Protein 6T8D (pdb70)

Sequence (355 aa):
AMLSPNVDTALNMLTDVYTDFLGISNYDATCNSLFIGHVAKDPNWLVEVRSRTEILRAVMNEFMQQKPKIFAQIITSFINYQTTFDACAQNSKAITSTKQWIECLQLLQKTLKQNITLTNEAQQVFTKSYNQAKNAEELLASSIQDGWNELASEEQAMVRIATEIGSLSQSIASLGANVTAAQLRAGKAYIQSMVTISYGVVMGATTSVPFLSFAGALFTVGYSAYSTISSAKEVQQDLDKLTQLQTLASEEAQAAAITKAIIQTLSNMSEEFLKIDDSLPALSLLWQDELDKVNELINALQSGSDPALLTDLQTIKIASASWKTISEFVQLISLPPNVGKPVLVNTLNNTIQEQ

Radius of gyration: 25.89 Å; Cα contacts (8 Å, |Δi|>4): 459; chains: 1; bounding box: 44×83×44 Å

B-factor: mean 53.76, std 14.88, range [26.8, 181.79]

Foldseek 3Di:
DALADDLQVLLQLVLLVLVLLVLLVQLLVQLVPKDFDDDDDDDPLRVQLVVLSVQLNVLSVVLVVCSVVLLVLVLVLLVVLLVLLVVLLVPDPVPQDLVNNLVSLVVSLVSLVVSLVSLVVVLVSLVVSLVSNVVSLVSNVVSLVVVVVVVVVCNVLLVVLLVLVLQLVVLLQVQADDDGSVCLVVPFAKAKAKEKEFEWADAPLHDTDTGIIGIGIGIDTPDFSLVVLVVRPSNLVSLVVS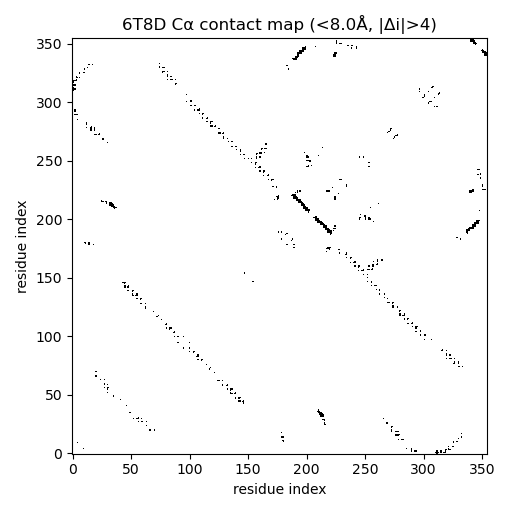VVSRSSDHRSSSNSSVSVSVSVVSNVSSCVSSPVSPSSVVVSVSSVVSSVVSVVLSVCSVVDHDVVPDVNSVCSVVSSVSSVVSSVSSVSSVDDHHYDWYWYAYSVGDIDTND

Secondary structure (DSSP, 8-state):
--SS--HHHHHHHHHHHHHHHHHHHHHHHHHHH-EE--SS---HHHHHHHHHHHHHHHHHHHHHTTHHHHHHHHHHHHHHHHHHHHHHHT--TTT--HHHHHHHHHHHHHHHHHHHHHHHHHHHHHHHHHHHHHHHHHHHHHHHHHHHHTTGGGHHHHHHHHHHHHHHHHHHHTTSPPP-HHHHHTT---EEEEEEEEEEEEETTTEEEEEEEEEEEEEESSS-HHHHHTT-HHHHHHHHHHHHHGGGS-HHHHHHHHHHHHHHHHHHHHHIIIIIT--HHHHHHHHHHHHHHHHHHHHHHHHT--GGG-HHHHTHHHHHHHHHHHHHHHHHHTSPPEE---EEEETTTEEEE--

Solvent-accessible surface area: 16820 Å² total; per-residue (Å²): 115,54,0,7,24,100,33,99,86,1,4,82,22,0,8,68,2,23,43,3,4,20,7,0,30,19,1,19,41,1,5,68,52,20,121,18,10,128,106,63,203,36,32,92,2,7,79,46,2,56,70,54,8,91,82,2,40,45,6,0,57,73,0,42,145,71,36,80,146,8,34,53,51,10,20,67,13,1,50,76,0,18,84,36,0,54,67,1,1,102,38,68,99,97,148,16,65,49,171,89,6,26,84,16,0,64,83,0,39,121,19,0,100,97,9,23,66,65,10,66,89,5,48,126,24,0,65,75,0,24,72,62,1,94,94,2,18,100,78,0,50,60,1,6,97,79,0,19,101,126,28,72,115,33,72,108,17,0,54,128,0,13,87,27,2,35,51,0,32,112,5,12,58,76,44,33,30,113,30,38,6,72,65,16,133,79,60,118,60,17,35,20,0,44,9,28,9,18,0,12,5,34,80,67,100,120,76,67,26,114,15,5,26,15,8,18,35,8,41,1,57,74,115,37,0,75,54,16,2,58,80,19,168,101,4,81,116,18,2,69,118,0,52,112,29,9,87,115,14,48,42,59,0,3,9,0,0,0,3,72,8,6,11,87,35,2,24,82,33,2,62,70,35,3,114,123,48,17,17,3,64,48,1,7,104,17,0,76,85,1,36,95,40,0,58,120,6,9,85,18,8,108,86,64,50,87,36,74,140,45,81,24,7,99,34,0,114,106,0,11,58,12,0,101,32,0,4,96,5,0,96,76,6,50,112,107,51,79,116,20,106,48,0,20,0,42,20,130,43,46,29,83,55,127,105

Structure (mmCIF, N/CA/C/O backbone):
data_6T8D
#
_entry.id   6T8D
#
_cell.length_a   53.287
_cell.length_b   54.230
_cell.length_c   120.810
_cell.angle_alpha   90.000
_cell.angle_beta   90.000
_cell.angle_gamma   90.000
#
_symmetry.space_group_name_H-M   'P 21 21 21'
#
loop_
_entity.id
_entity.type
_entity.pdbx_description
1 polymer MakB
2 non-polymer 'SULFATE ION'
3 water water
#
loop_
_atom_site.group_PDB
_atom_site.id
_atom_site.type_symbol
_atom_site.label_atom_id
_atom_site.label_alt_id
_atom_site.label_comp_id
_atom_site.label_asym_id
_atom_site.label_entity_id
_atom_site.label_seq_id
_atom_site.pdbx_PDB_ins_code
_atom_site.Cartn_x
_atom_site.Cartn_y
_atom_site.Cartn_z
_atom_site.occupancy
_atom_site.B_iso_or_equiv
_atom_site.auth_seq_id
_atom_site.auth_comp_id
_atom_site.auth_asym_id
_atom_site.auth_atom_id
_atom_site.pdbx_PDB_model_num
ATOM 1 N N . ALA A 1 26 ? 39.453 14.355 44.734 1.00 64.76 0 ALA X N 1
ATOM 2 C CA . ALA A 1 26 ? 38.912 15.157 45.867 1.00 65.14 0 ALA X CA 1
ATOM 3 C C . ALA A 1 26 ? 39.659 14.846 47.160 1.00 64.93 0 ALA X C 1
ATOM 4 O O . ALA A 1 26 ? 39.287 13.937 47.905 1.00 65.20 0 ALA X O 1
ATOM 11 N N . MET A 1 27 ? 40.721 15.604 47.416 1.00 66.04 1 MET X N 1
ATOM 12 C CA . MET A 1 27 ? 41.464 15.483 48.661 1.00 51.61 1 MET X CA 1
ATOM 13 C C . MET A 1 27 ? 40.722 16.246 49.758 1.00 44.69 1 MET X C 1
ATOM 14 O O . MET A 1 27 ? 39.616 16.756 49.555 1.00 45.65 1 MET X O 1
ATOM 28 N N . LEU A 1 28 ? 41.327 16.339 50.941 1.00 41.66 2 LEU X N 1
ATOM 29 C CA . LEU A 1 28 ? 40.800 17.188 52.003 1.00 45.44 2 LEU X CA 1
ATOM 30 C C . LEU A 1 28 ? 41.231 18.628 51.750 1.00 39.83 2 LEU X C 1
ATOM 31 O O . LEU A 1 28 ? 41.780 19.288 52.640 1.00 36.67 2 LEU X O 1
ATOM 47 N N . SER A 1 29 ? 40.993 19.115 50.531 1.00 40.70 3 SER X N 1
ATOM 48 C CA . SER A 1 29 ? 41.434 20.437 50.106 1.00 45.70 3 SER X CA 1
ATOM 49 C C . SER A 1 29 ? 40.583 20.876 48.927 1.00 41.52 3 SER X C 1
ATOM 50 O O . SER A 1 29 ? 40.093 20.025 48.174 1.00 36.60 3 SER X O 1
ATOM 58 N N . PRO A 1 30 ? 40.383 22.177 48.734 1.00 45.88 4 PRO X N 1
ATOM 59 C CA . PRO A 1 30 ? 39.801 22.653 47.476 1.00 39.56 4 PRO X CA 1
ATOM 60 C C . PRO A 1 30 ? 40.860 22.739 46.386 1.00 39.19 4 PRO X C 1
ATOM 61 O O . PRO A 1 30 ? 42.065 22.710 46.644 1.00 41.25 4 PRO X O 1
ATOM 72 N N . ASN A 1 31 ? 40.386 22.831 45.147 1.00 45.38 5 ASN X N 1
ATOM 73 C CA . ASN A 1 31 ? 41.284 23.132 44.040 1.00 44.69 5 ASN X CA 1
ATOM 74 C C . ASN A 1 31 ? 41.993 24.453 44.314 1.00 45.89 5 ASN X C 1
ATOM 75 O O . ASN A 1 31 ? 41.351 25.467 44.600 1.00 43.70 5 ASN X O 1
ATOM 86 N N . VAL A 1 32 ? 43.325 24.437 44.244 1.00 42.99 6 VAL X N 1
ATOM 87 C CA . VAL A 1 32 ? 44.104 25.589 44.686 1.00 42.37 6 VAL X CA 1
ATOM 88 C C . VAL A 1 32 ? 43.858 26.787 43.776 1.00 43.92 6 VAL X C 1
ATOM 89 O O . VAL A 1 32 ? 43.563 27.893 44.245 1.00 43.13 6 VAL X O 1
ATOM 102 N N . ASP A 1 33 ? 43.992 26.591 42.462 1.00 42.32 7 ASP X N 1
ATOM 103 C CA . ASP A 1 33 ? 43.735 27.682 41.528 1.00 45.67 7 ASP X CA 1
ATOM 104 C C . ASP A 1 33 ? 42.351 28.273 41.755 1.00 42.11 7 ASP X C 1
ATOM 105 O O . ASP A 1 33 ? 42.167 29.493 41.690 1.00 45.06 7 ASP X O 1
ATOM 114 N N . THR A 1 34 ? 41.366 27.420 42.045 1.00 44.37 8 THR X N 1
ATOM 115 C CA . THR A 1 34 ? 40.019 27.904 42.327 1.00 39.28 8 THR X CA 1
ATOM 116 C C . THR A 1 34 ? 39.996 28.743 43.600 1.00 47.18 8 THR X C 1
ATOM 117 O O . THR A 1 34 ? 39.412 29.832 43.631 1.00 44.97 8 THR X O 1
ATOM 128 N N . ALA A 1 35 ? 40.638 28.253 44.661 1.00 39.26 9 ALA X N 1
ATOM 129 C CA . ALA A 1 35 ? 40.596 28.957 45.940 1.00 39.00 9 ALA X CA 1
ATOM 130 C C . ALA A 1 35 ? 41.293 30.310 45.858 1.00 34.77 9 ALA X C 1
ATOM 131 O O . ALA A 1 35 ? 40.844 31.284 46.474 1.00 38.55 9 ALA X O 1
ATOM 138 N N . LEU A 1 36 ? 42.394 30.388 45.105 1.00 39.15 10 LEU X N 1
ATOM 139 C CA . LEU A 1 36 ? 43.132 31.643 45.002 1.00 35.34 10 LEU X CA 1
ATOM 140 C C . LEU A 1 36 ? 42.348 32.693 44.227 1.00 40.08 10 LEU X C 1
ATOM 141 O O . LEU A 1 36 ? 42.308 33.863 44.628 1.00 36.53 10 LEU X O 1
ATOM 157 N N . ASN A 1 37 ? 41.738 32.305 43.107 1.00 38.13 11 ASN X N 1
ATOM 158 C CA . ASN A 1 37 ? 40.933 33.256 42.350 1.00 45.98 11 ASN X CA 1
ATOM 159 C C . ASN A 1 37 ? 39.758 33.764 43.173 1.00 45.83 11 ASN X C 1
ATOM 160 O O . ASN A 1 37 ? 39.373 34.932 43.053 1.00 35.73 11 ASN X O 1
ATOM 171 N N . MET A 1 38 ? 39.182 32.908 44.018 1.00 44.53 12 MET X N 1
ATOM 172 C CA . MET A 1 38 ? 38.113 33.363 44.901 1.00 43.12 12 MET X CA 1
ATOM 173 C C . MET A 1 38 ? 38.653 34.297 45.977 1.00 39.73 12 MET X C 1
ATOM 174 O O . MET A 1 38 ? 37.987 35.268 46.357 1.00 43.74 12 MET X O 1
ATOM 188 N N . LEU A 1 39 ? 39.860 34.026 46.481 1.00 33.66 13 LEU X N 1
ATOM 189 C CA . LEU A 1 39 ? 40.462 34.934 47.450 1.00 44.39 13 LEU X CA 1
ATOM 190 C C . LEU A 1 39 ? 40.878 36.246 46.795 1.00 37.83 13 LEU X C 1
ATOM 191 O O . LEU A 1 39 ? 40.873 37.295 47.450 1.00 35.64 13 LEU X O 1
ATOM 207 N N . THR A 1 40 ? 41.244 36.209 45.513 1.00 39.82 14 THR X N 1
ATOM 208 C CA . THR A 1 40 ? 41.488 37.449 44.786 1.00 42.10 14 THR X CA 1
ATOM 209 C C . THR A 1 40 ? 40.213 38.278 44.694 1.00 37.03 14 THR X C 1
ATOM 210 O O . THR A 1 40 ? 40.248 39.502 44.847 1.00 38.33 14 THR X O 1
ATOM 221 N N . ASP A 1 41 ? 39.073 37.623 44.447 1.00 37.21 15 ASP X N 1
ATOM 222 C CA . ASP A 1 41 ? 37.800 38.337 44.447 1.00 39.11 15 ASP X CA 1
ATOM 223 C C . ASP A 1 41 ? 37.515 38.941 45.814 1.00 41.67 15 ASP X C 1
ATOM 224 O O . ASP A 1 41 ? 37.050 40.084 45.918 1.00 34.24 15 ASP X O 1
ATOM 233 N N . VAL A 1 42 ? 37.774 38.178 46.879 1.00 38.99 16 VAL X N 1
ATOM 234 C CA . VAL A 1 42 ? 37.631 38.709 48.228 1.00 41.88 16 VAL X CA 1
ATOM 235 C C . VAL A 1 42 ? 38.470 39.971 48.392 1.00 33.85 16 VAL X C 1
ATOM 236 O O . VAL A 1 42 ? 38.021 40.963 48.975 1.00 41.12 16 VAL X O 1
ATOM 249 N N . TYR A 1 43 ? 39.697 39.954 47.876 1.00 39.20 17 TYR X N 1
ATOM 250 C CA . TYR A 1 43 ? 40.633 41.048 48.092 1.00 41.72 17 TYR X CA 1
ATOM 251 C C . TYR A 1 43 ? 40.306 42.260 47.227 1.00 42.92 17 TYR X C 1
ATOM 252 O O . TYR A 1 43 ? 40.514 43.395 47.667 1.00 38.52 17 TYR X O 1
ATOM 270 N N . THR A 1 44 ? 39.793 42.052 46.012 1.00 43.12 18 THR X N 1
ATOM 271 C CA . THR A 1 44 ? 39.372 43.194 45.206 1.00 41.83 18 THR X CA 1
ATOM 272 C C . THR A 1 44 ? 38.042 43.762 45.688 1.00 37.75 18 THR X C 1
ATOM 273 O O . THR A 1 44 ? 37.821 44.976 45.603 1.00 31.45 18 THR X O 1
ATOM 284 N N . ASP A 1 45 ? 37.154 42.908 46.198 1.00 36.38 19 ASP X N 1
ATOM 285 C CA . ASP A 1 45 ? 35.861 43.381 46.684 1.00 35.46 19 ASP X CA 1
ATOM 286 C C . ASP A 1 45 ? 36.027 44.266 47.913 1.00 43.54 19 ASP X C 1
ATOM 287 O O . ASP A 1 45 ? 35.445 45.355 47.990 1.00 34.24 19 ASP X O 1
ATOM 296 N N . PHE A 1 46 ? 36.814 43.814 48.892 1.00 42.07 20 PHE X N 1
ATOM 297 C CA . PHE A 1 46 ? 36.978 44.596 50.114 1.00 38.12 20 PHE X CA 1
ATOM 298 C C . PHE A 1 46 ? 37.757 45.877 49.850 1.00 40.22 20 PHE X C 1
ATOM 299 O O . PHE A 1 46 ? 37.470 46.915 50.455 1.00 38.83 20 PHE X O 1
ATOM 316 N N . LEU A 1 47 ? 38.751 45.826 48.961 1.00 40.86 21 LEU X N 1
ATOM 317 C CA . LEU A 1 47 ? 39.363 47.061 48.490 1.00 37.19 21 LEU X CA 1
ATOM 318 C C . LEU A 1 47 ? 38.321 47.948 47.823 1.00 38.69 21 LEU X C 1
ATOM 319 O O . LEU A 1 47 ? 38.277 49.160 48.063 1.00 40.79 21 LEU X O 1
ATOM 335 N N . GLY A 1 48 ? 37.470 47.355 46.984 1.00 41.55 22 GLY X N 1
ATOM 336 C CA . GLY A 1 48 ? 36.433 48.128 46.324 1.00 36.85 22 GLY X CA 1
ATOM 337 C C . GLY A 1 48 ? 35.475 48.780 47.300 1.00 42.13 22 GLY X C 1
ATOM 338 O O . GLY A 1 48 ? 35.049 49.919 47.097 1.00 35.59 22 GLY X O 1
ATOM 342 N N . ILE A 1 49 ? 35.120 48.070 48.372 1.00 35.52 23 ILE X N 1
ATOM 343 C CA . ILE A 1 49 ? 34.193 48.635 49.345 1.00 37.35 23 ILE X CA 1
ATOM 344 C C . ILE A 1 49 ? 34.826 49.832 50.041 1.00 36.72 23 ILE X C 1
ATOM 345 O O . ILE A 1 49 ? 34.191 50.880 50.202 1.00 34.55 23 ILE X O 1
ATOM 361 N N . SER A 1 50 ? 36.085 49.692 50.464 1.00 36.69 24 SER X N 1
ATOM 362 C CA . SER A 1 50 ? 36.780 50.799 51.112 1.00 41.05 24 SER X CA 1
ATOM 363 C C . SER A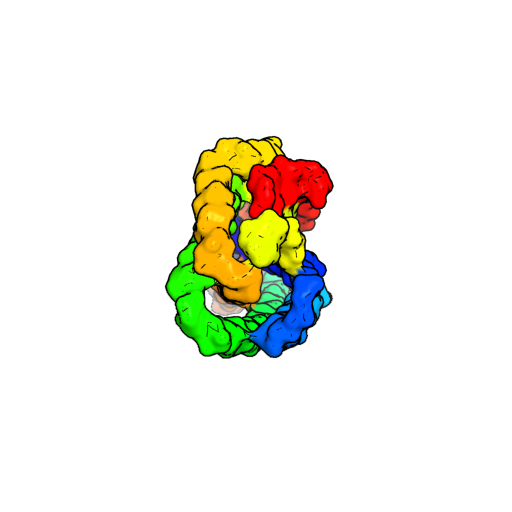 1 50 ? 36.856 52.010 50.194 1.00 33.95 24 SER X C 1
ATOM 364 O O . SER A 1 50 ? 36.570 53.138 50.609 1.00 38.46 24 SER X O 1
ATOM 372 N N . ASN A 1 51 ? 37.259 51.794 48.939 1.00 38.55 25 ASN X N 1
ATOM 373 C CA . ASN A 1 51 ? 37.373 52.904 47.997 1.00 44.40 25 ASN X CA 1
ATOM 374 C C . ASN A 1 51 ? 36.010 53.515 47.697 1.00 37.86 25 ASN X C 1
ATOM 375 O O . ASN A 1 51 ? 35.887 54.739 47.568 1.00 39.23 25 ASN X O 1
ATOM 386 N N . TYR A 1 52 ? 34.972 52.682 47.587 1.00 35.01 26 TYR X N 1
ATOM 387 C CA . TYR A 1 52 ? 33.616 53.207 47.452 1.00 33.32 26 TYR X CA 1
ATOM 388 C C . TYR A 1 52 ? 33.249 54.080 48.645 1.00 34.61 26 TYR X C 1
ATOM 389 O O . TYR A 1 52 ? 32.685 55.170 48.480 1.00 31.85 26 TYR X O 1
ATOM 407 N N . ASP A 1 53 ? 33.562 53.621 49.856 1.00 32.82 27 ASP X N 1
ATOM 408 C CA . ASP A 1 53 ? 33.321 54.443 51.037 1.00 34.81 27 ASP X CA 1
ATOM 409 C C . ASP A 1 53 ? 34.074 55.765 50.945 1.00 32.82 27 ASP X C 1
ATOM 410 O O . ASP A 1 53 ? 33.514 56.836 51.211 1.00 30.95 27 ASP X O 1
ATOM 419 N N . ALA A 1 54 ? 35.355 55.708 50.579 1.00 37.06 28 ALA X N 1
ATOM 420 C CA . ALA A 1 54 ? 36.114 56.938 50.381 1.00 31.79 28 ALA X CA 1
ATOM 421 C C . ALA A 1 54 ? 35.446 57.829 49.342 1.00 43.44 28 ALA X C 1
ATOM 422 O O . ALA A 1 54 ? 35.407 59.056 49.496 1.00 35.19 28 ALA X O 1
ATOM 429 N N . THR A 1 55 ? 34.915 57.227 48.274 1.00 37.48 29 THR X N 1
ATOM 430 C CA . THR A 1 55 ? 34.216 58.006 47.256 1.00 35.80 29 THR X CA 1
ATOM 431 C C . THR A 1 55 ? 32.998 58.702 47.843 1.00 35.56 29 THR X C 1
ATOM 432 O O . THR A 1 55 ? 32.752 59.882 47.566 1.00 39.24 29 THR X O 1
ATOM 443 N N . CYS A 1 56 ? 32.228 57.991 48.668 1.00 31.76 30 CYS X N 1
ATOM 444 C CA . CYS A 1 56 ? 31.031 58.587 49.251 1.00 39.24 30 CYS X CA 1
ATOM 445 C C . CYS A 1 56 ? 31.387 59.747 50.177 1.00 42.29 30 CYS X C 1
ATOM 446 O O . CYS A 1 56 ? 30.712 60.783 50.174 1.00 39.42 30 CYS X O 1
ATOM 454 N N . ASN A 1 57 ? 32.454 59.603 50.962 1.00 40.18 31 ASN X N 1
ATOM 455 C CA . ASN A 1 57 ? 32.825 60.638 51.921 1.00 42.59 31 ASN X CA 1
ATOM 456 C C . ASN A 1 57 ? 33.661 61.755 51.309 1.00 42.83 31 ASN X C 1
ATOM 457 O O . ASN A 1 57 ? 33.957 62.731 52.004 1.00 46.57 31 ASN X O 1
ATOM 468 N N . SER A 1 58 ? 34.052 61.637 50.042 1.00 40.73 32 SER X N 1
ATOM 469 C CA . SER A 1 58 ? 34.776 62.689 49.345 1.00 48.26 32 SER X CA 1
ATOM 470 C C . SER A 1 58 ? 33.888 63.473 48.387 1.00 42.99 32 SER X C 1
ATOM 471 O O . SER A 1 58 ? 34.348 64.452 47.797 1.00 37.71 32 SER X O 1
ATOM 479 N N . LEU A 1 59 ? 32.631 63.068 48.226 1.00 43.93 33 LEU X N 1
ATOM 480 C CA . LEU A 1 59 ? 31.720 63.755 47.322 1.00 36.62 33 LEU X CA 1
ATOM 481 C C . LEU A 1 59 ? 31.405 65.150 47.843 1.00 45.33 33 LEU X C 1
ATOM 482 O O . LEU A 1 59 ? 30.976 65.317 48.990 1.00 38.97 33 LEU X O 1
ATOM 498 N N . PHE A 1 60 ? 31.614 66.155 46.996 1.00 35.26 34 PHE X N 1
ATOM 499 C CA . PHE A 1 60 ? 31.408 67.544 47.378 1.00 36.46 34 PHE X CA 1
ATOM 500 C C . PHE A 1 60 ? 30.582 68.254 46.318 1.00 38.54 34 PHE X C 1
ATOM 501 O O . PHE A 1 60 ? 30.874 68.145 45.124 1.00 38.32 34 PHE X O 1
ATOM 518 N N . ILE A 1 61 ? 29.561 68.983 46.760 1.00 42.29 35 ILE X N 1
ATOM 519 C CA . ILE A 1 61 ? 28.715 69.784 45.884 1.00 47.15 35 ILE X CA 1
ATOM 520 C C . ILE A 1 61 ? 28.718 71.219 46.398 1.00 48.96 35 ILE X C 1
ATOM 521 O O . ILE A 1 61 ? 28.437 71.462 47.577 1.00 41.84 35 ILE X O 1
ATOM 537 N N . GLY A 1 62 ? 29.033 72.165 45.515 1.00 49.10 36 GLY X N 1
ATOM 538 C CA . GLY A 1 62 ? 29.093 73.566 45.871 1.00 47.65 36 GLY X CA 1
ATOM 539 C C . GLY A 1 62 ? 27.737 74.239 45.798 1.00 57.54 36 GLY X C 1
ATOM 540 O O . GLY A 1 62 ? 26.691 73.597 45.690 1.00 48.48 36 GLY X O 1
ATOM 544 N N . HIS A 1 63 ? 27.770 75.574 45.839 1.00 73.39 37 HIS X N 1
ATOM 545 C CA . HIS A 1 63 ? 26.538 76.352 45.849 1.00 77.91 37 HIS X CA 1
ATOM 546 C C . HIS A 1 63 ? 26.491 77.410 44.754 1.00 93.02 37 HIS X C 1
ATOM 547 O O . HIS A 1 63 ? 26.108 77.097 43.623 1.00 94.93 37 HIS X O 1
ATOM 561 N N . VAL A 1 64 ? 26.916 78.638 45.083 1.00 110.39 38 VAL X N 1
ATOM 562 C CA . VAL A 1 64 ? 26.595 79.873 44.365 1.00 127.43 38 VAL X CA 1
ATOM 563 C C . VAL A 1 64 ? 25.543 79.626 43.290 1.00 124.36 38 VAL X C 1
ATOM 564 O O . VAL A 1 64 ? 25.816 78.985 42.269 1.00 122.43 38 VAL X O 1
ATOM 577 N N . ALA A 1 65 ? 24.339 80.163 43.526 1.00 131.34 39 ALA X N 1
ATOM 578 C CA . ALA A 1 65 ? 23.106 79.819 42.822 1.00 104.81 39 ALA X CA 1
ATOM 579 C C . ALA A 1 65 ? 22.199 79.088 43.809 1.00 96.59 39 ALA X C 1
ATOM 580 O O . ALA A 1 65 ? 22.360 77.880 44.014 1.00 85.81 39 ALA X O 1
ATOM 587 N N . LYS A 1 66 ? 21.265 79.808 44.436 1.00 93.46 40 LYS X N 1
ATOM 588 C CA . LYS A 1 66 ? 20.396 79.236 45.461 1.00 82.05 40 LYS X CA 1
ATOM 589 C C . LYS A 1 66 ? 19.927 77.845 45.058 1.00 63.50 40 LYS X C 1
ATOM 590 O O . LYS A 1 66 ? 19.396 77.647 43.962 1.00 59.11 40 LYS X O 1
ATOM 609 N N . ASP A 1 67 ? 20.124 76.885 45.954 1.00 63.83 41 ASP X N 1
ATOM 610 C CA . ASP A 1 67 ? 19.873 75.491 45.628 1.00 49.89 41 ASP X CA 1
ATOM 611 C C . ASP A 1 67 ? 18.452 75.317 45.102 1.00 42.89 41 ASP X C 1
ATOM 612 O O . ASP A 1 67 ? 17.492 75.724 45.775 1.00 47.18 41 ASP X O 1
ATOM 621 N N . PRO A 1 68 ? 18.267 74.727 43.921 1.00 45.52 42 PRO X N 1
ATOM 622 C CA . PRO A 1 68 ? 16.923 74.286 43.532 1.00 40.42 42 PRO X CA 1
ATOM 623 C C . PRO A 1 68 ? 16.438 73.205 44.482 1.00 39.96 42 PRO X C 1
ATOM 624 O O . PRO A 1 68 ? 17.206 72.618 45.250 1.00 46.31 42 PRO X O 1
ATOM 635 N N . ASN A 1 69 ? 15.138 72.923 44.416 1.00 44.89 43 ASN X N 1
ATOM 636 C CA . ASN A 1 69 ? 14.566 71.912 45.300 1.00 47.67 43 ASN X CA 1
ATOM 637 C C . ASN A 1 69 ? 15.235 70.556 45.101 1.00 51.06 43 ASN X C 1
ATOM 638 O O . ASN A 1 69 ? 15.548 69.859 46.075 1.00 48.40 43 ASN X O 1
ATOM 649 N N . TRP A 1 70 ? 15.463 70.161 43.845 1.00 42.95 44 TRP X N 1
ATOM 650 C CA . TRP A 1 70 ? 16.017 68.836 43.586 1.00 43.26 44 TRP X CA 1
ATOM 651 C C . TRP A 1 70 ? 17.421 68.689 44.164 1.00 40.40 44 TRP X C 1
ATOM 652 O O . TRP A 1 70 ? 17.806 67.589 44.576 1.00 43.82 44 TRP X O 1
ATOM 673 N N . LEU A 1 71 ? 18.199 69.772 44.203 1.00 36.02 45 LEU X N 1
ATOM 674 C CA . LEU A 1 71 ? 19.542 69.679 44.765 1.00 43.27 45 LEU X CA 1
ATOM 675 C C . LEU A 1 71 ? 19.512 69.668 46.289 1.00 47.06 45 LEU X C 1
ATOM 676 O O . LEU A 1 71 ? 20.345 69.004 46.916 1.00 42.91 45 LEU X O 1
ATOM 692 N N . VAL A 1 72 ? 18.571 70.387 46.905 1.00 36.40 46 VAL X N 1
ATOM 693 C CA . VAL A 1 72 ? 18.373 70.249 48.345 1.00 44.23 46 VAL X CA 1
ATOM 694 C C . VAL A 1 72 ? 18.100 68.791 48.697 1.00 42.35 46 VAL X C 1
ATOM 695 O O . VAL A 1 72 ? 18.643 68.255 49.671 1.00 42.33 46 VAL X O 1
ATOM 708 N N . GLU A 1 73 ? 17.266 68.121 47.897 1.00 45.67 47 GLU X N 1
ATOM 709 C CA . GLU A 1 73 ? 16.936 66.725 48.161 1.00 46.82 47 GLU X CA 1
ATOM 710 C C . GLU A 1 73 ? 18.148 65.822 47.970 1.00 40.67 47 GLU X C 1
ATOM 711 O O . GLU A 1 73 ? 18.390 64.921 48.782 1.00 44.77 47 GLU X O 1
ATOM 723 N N . VAL A 1 74 ? 18.924 66.051 46.908 1.00 43.20 48 VAL X N 1
ATOM 724 C CA . VAL A 1 74 ? 20.077 65.199 46.633 1.00 41.60 48 VAL X CA 1
ATOM 725 C C . VAL A 1 74 ? 21.111 65.328 47.742 1.00 41.37 48 VAL X C 1
ATOM 726 O O . VAL A 1 74 ? 21.754 64.346 48.129 1.00 36.19 48 VAL X O 1
ATOM 739 N N . ARG A 1 75 ? 21.300 66.542 48.261 1.00 36.29 49 ARG X N 1
ATOM 740 C CA . ARG A 1 75 ? 22.267 66.736 49.336 1.00 40.69 49 ARG X CA 1
ATOM 741 C C . ARG A 1 75 ? 21.930 65.854 50.534 1.00 41.65 49 ARG X C 1
ATOM 742 O O . ARG A 1 75 ? 22.807 65.194 51.102 1.00 36.04 49 ARG X O 1
ATOM 763 N N . SER A 1 76 ? 20.654 65.830 50.927 1.00 36.10 50 SER X N 1
ATOM 764 C CA . SER A 1 76 ? 20.248 65.031 52.078 1.00 46.97 50 SER X CA 1
ATOM 765 C C . SER A 1 76 ? 20.369 63.543 51.786 1.00 42.31 50 SER X C 1
ATOM 766 O O . SER A 1 76 ? 20.843 62.775 52.631 1.00 37.45 50 SER X O 1
ATOM 774 N N . ARG A 1 77 ? 19.941 63.118 50.598 1.00 39.64 51 ARG X N 1
ATOM 775 C CA . ARG A 1 77 ? 19.880 61.697 50.285 1.00 38.48 51 ARG X CA 1
ATOM 776 C C . ARG A 1 77 ? 21.257 61.098 50.039 1.00 40.76 51 ARG X C 1
ATOM 777 O O . ARG A 1 77 ? 21.488 59.939 50.398 1.00 43.29 51 ARG X O 1
ATOM 798 N N . THR A 1 78 ? 22.188 61.858 49.457 1.00 41.64 52 THR X N 1
ATOM 799 C CA . THR A 1 78 ? 23.569 61.387 49.400 1.00 41.57 52 THR X CA 1
ATOM 800 C C . THR A 1 78 ? 24.161 61.257 50.801 1.00 40.68 52 THR X C 1
ATOM 801 O O . THR A 1 78 ? 25.003 60.386 51.048 1.00 34.18 52 THR X O 1
ATOM 812 N N . GLU A 1 79 ? 23.732 62.110 51.731 1.00 36.51 53 GLU X N 1
ATOM 813 C CA . GLU A 1 79 ? 24.218 62.009 53.103 1.00 39.03 53 GLU X CA 1
ATOM 814 C C . GLU A 1 79 ? 23.781 60.695 53.738 1.00 34.77 53 GLU X C 1
ATOM 815 O O . GLU A 1 79 ? 24.542 60.077 54.491 1.00 34.39 53 GLU X O 1
ATOM 827 N N . ILE A 1 80 ? 22.568 60.233 53.419 1.00 33.32 54 ILE X N 1
ATOM 828 C CA . ILE A 1 80 ? 22.110 58.937 53.914 1.00 32.74 54 ILE X CA 1
ATOM 829 C C . ILE A 1 80 ? 22.993 57.818 53.370 1.00 39.39 54 ILE X C 1
ATOM 830 O O . ILE A 1 80 ? 23.419 56.922 54.107 1.00 35.03 54 ILE X O 1
ATOM 846 N N . LEU A 1 81 ? 23.260 57.839 52.062 1.00 35.12 55 LEU X N 1
ATOM 847 C CA . LEU A 1 81 ? 24.157 56.848 51.473 1.00 37.59 55 LEU X CA 1
ATOM 848 C C . LEU A 1 81 ? 25.523 56.877 52.149 1.00 39.53 55 LEU X C 1
ATOM 849 O O . LEU A 1 81 ? 26.117 55.821 52.418 1.00 32.52 55 LEU X O 1
ATOM 865 N N . ARG A 1 82 ? 26.038 58.078 52.420 1.00 29.84 56 ARG X N 1
ATOM 866 C CA . ARG A 1 82 ? 27.287 58.225 53.162 1.00 38.79 56 ARG X CA 1
ATOM 867 C C . ARG A 1 82 ? 27.209 57.502 54.503 1.00 42.06 56 ARG X C 1
ATOM 868 O O . ARG A 1 82 ? 28.129 56.768 54.888 1.00 31.14 56 ARG X O 1
ATOM 889 N N . ALA A 1 83 ? 26.100 57.685 55.225 1.00 36.74 57 ALA X N 1
ATOM 890 C CA . ALA A 1 83 ? 25.958 57.040 56.526 1.00 36.19 57 ALA X CA 1
ATOM 891 C C . ALA A 1 83 ? 25.906 55.522 56.392 1.00 35.38 57 ALA X C 1
ATOM 892 O O . ALA A 1 83 ? 26.511 54.801 57.195 1.00 35.83 57 ALA X O 1
ATOM 899 N N . VAL A 1 84 ? 25.194 55.018 55.381 1.00 36.20 58 VAL X N 1
ATOM 900 C CA . VAL A 1 84 ? 25.048 53.573 55.220 1.00 39.15 58 VAL X CA 1
ATOM 901 C C . VAL A 1 84 ? 26.414 52.913 55.072 1.00 36.87 58 VAL X C 1
ATOM 902 O O . VAL A 1 84 ? 26.700 51.885 55.696 1.00 35.63 58 VAL X O 1
ATOM 915 N N . MET A 1 85 ? 27.274 53.487 54.232 1.00 34.67 59 MET X N 1
ATOM 916 C CA . MET A 1 85 ? 28.561 52.860 53.963 1.00 35.76 59 MET X CA 1
ATOM 917 C C . MET A 1 85 ? 29.546 53.075 55.101 1.00 41.11 59 MET X C 1
ATOM 918 O O . MET A 1 85 ? 30.409 52.220 55.330 1.00 37.48 59 MET X O 1
ATOM 932 N N . ASN A 1 86 ? 29.427 54.185 55.833 1.00 33.52 60 ASN X N 1
ATOM 933 C CA . ASN A 1 86 ? 30.237 54.361 57.034 1.00 43.48 60 ASN X CA 1
ATOM 934 C C . ASN A 1 86 ? 29.877 53.326 58.093 1.00 34.93 60 ASN X C 1
ATOM 935 O O . ASN A 1 86 ? 30.763 52.779 58.757 1.00 42.61 60 ASN X O 1
ATOM 946 N N . GLU A 1 87 ? 28.584 53.029 58.250 1.00 38.12 61 GLU X N 1
ATOM 947 C CA . GLU A 1 87 ? 28.178 51.960 59.157 1.00 41.75 61 GLU X CA 1
ATOM 948 C C . GLU A 1 87 ? 28.808 50.628 58.761 1.00 43.15 61 GLU X C 1
ATOM 949 O O . GLU A 1 87 ? 29.280 49.875 59.620 1.00 33.03 61 GLU X O 1
ATOM 961 N N . PHE A 1 88 ? 28.817 50.312 57.463 1.00 36.86 62 PHE X N 1
ATOM 962 C CA . PHE A 1 88 ? 29.453 49.071 57.032 1.00 40.70 62 PHE X CA 1
ATOM 963 C C . PHE A 1 88 ? 30.944 49.085 57.348 1.00 41.08 62 PHE X C 1
ATOM 964 O O . PHE A 1 88 ? 31.494 48.089 57.833 1.00 38.18 62 PHE X O 1
ATOM 981 N N . MET A 1 89 ? 31.614 50.207 57.081 1.00 37.37 63 MET X N 1
ATOM 982 C CA . MET A 1 89 ? 33.042 50.304 57.359 1.00 43.27 63 MET X CA 1
ATOM 983 C C . MET A 1 89 ? 33.359 50.078 58.830 1.00 49.43 63 MET X C 1
ATOM 984 O O . MET A 1 89 ? 34.488 49.696 59.156 1.00 44.01 63 MET X O 1
ATOM 998 N N . GLN A 1 90 ? 32.400 50.323 59.728 1.00 41.76 64 GLN X N 1
ATOM 999 C CA . GLN A 1 90 ? 32.626 50.051 61.142 1.00 46.61 64 GLN X CA 1
ATOM 1000 C C . GLN A 1 90 ? 32.849 48.568 61.403 1.00 47.88 64 GLN X C 1
ATOM 1001 O O . GLN A 1 90 ? 33.472 48.213 62.409 1.00 44.31 64 GLN X O 1
ATOM 1015 N N . GLN A 1 91 ? 32.362 47.698 60.515 1.00 43.58 65 GLN X N 1
ATOM 1016 C CA . GLN A 1 91 ? 32.518 46.261 60.664 1.00 46.83 65 GLN X CA 1
ATOM 1017 C C . GLN A 1 91 ? 33.475 45.638 59.662 1.00 42.27 65 GLN X C 1
ATOM 1018 O O . GLN A 1 91 ? 33.923 44.509 59.884 1.00 37.87 65 GLN X O 1
ATOM 1032 N N . LYS A 1 92 ? 33.796 46.335 58.575 1.00 45.43 66 LYS X N 1
ATOM 1033 C CA . LYS A 1 92 ? 34.633 45.737 57.542 1.00 47.46 66 LYS X CA 1
ATOM 1034 C C . LYS A 1 92 ? 35.982 45.261 58.068 1.00 41.14 66 LYS X C 1
ATOM 1035 O O . LYS A 1 92 ? 36.401 44.155 57.693 1.00 39.69 66 LYS X O 1
ATOM 1054 N N . PRO A 1 93 ? 36.699 46.020 58.905 1.00 48.05 67 PRO X N 1
ATOM 1055 C CA . PRO A 1 93 ? 38.004 45.514 59.380 1.00 42.48 67 PRO X CA 1
ATOM 1056 C C . PRO A 1 93 ? 37.883 44.187 60.107 1.00 40.94 67 PRO X C 1
ATOM 1057 O O . PRO A 1 93 ? 38.672 43.266 59.859 1.00 38.17 67 PRO X O 1
ATOM 1068 N N . LYS A 1 94 ? 36.903 44.065 61.006 1.00 40.00 68 LYS X N 1
ATOM 1069 C CA . LYS A 1 94 ? 36.697 42.809 61.715 1.00 43.58 68 LYS X CA 1
ATOM 1070 C C . LYS A 1 94 ? 36.335 41.688 60.751 1.00 46.87 68 LYS X C 1
ATOM 1071 O O . LYS A 1 94 ? 36.825 40.561 60.886 1.00 37.86 68 LYS X O 1
ATOM 1090 N N . ILE A 1 95 ? 35.476 41.975 59.773 1.00 37.61 69 ILE X N 1
ATOM 1091 C CA . ILE A 1 95 ? 35.050 40.943 58.837 1.00 40.43 69 ILE X CA 1
ATOM 1092 C C . ILE A 1 95 ? 36.230 40.466 58.002 1.00 40.73 69 ILE X C 1
ATOM 1093 O O . ILE A 1 95 ? 36.427 39.262 57.810 1.00 33.33 69 ILE X O 1
ATOM 1109 N N . PHE A 1 96 ? 37.035 41.401 57.492 1.00 38.33 70 PHE X N 1
ATOM 1110 C CA . PHE A 1 96 ? 38.182 41.012 56.679 1.00 39.49 70 PHE X CA 1
ATOM 1111 C C . PHE A 1 96 ? 39.184 40.213 57.500 1.00 45.28 70 PHE X C 1
ATOM 1112 O O . PHE A 1 96 ? 39.685 39.172 57.051 1.00 37.83 70 PHE X O 1
ATOM 1129 N N . ALA A 1 97 ? 39.484 40.688 58.713 1.00 38.98 71 ALA X N 1
ATOM 1130 C CA . ALA A 1 97 ? 40.415 39.978 59.583 1.00 41.51 71 ALA X CA 1
ATOM 1131 C C . ALA A 1 97 ? 39.956 38.550 59.843 1.00 37.61 71 ALA X C 1
ATOM 1132 O O . ALA A 1 97 ? 40.775 37.625 59.859 1.00 41.87 71 ALA X O 1
ATOM 1139 N N . GLN A 1 98 ? 38.657 38.341 60.057 1.00 34.91 72 GLN X N 1
ATOM 1140 C CA . GLN A 1 98 ? 38.176 36.993 60.319 1.00 39.23 72 GLN X CA 1
ATOM 1141 C C . GLN A 1 98 ? 38.450 36.079 59.125 1.00 37.50 72 GLN X C 1
ATOM 1142 O O . GLN A 1 98 ? 38.832 34.920 59.309 1.00 39.25 72 GLN X O 1
ATOM 1156 N N . ILE A 1 99 ? 38.246 36.592 57.906 1.00 36.54 73 ILE X N 1
ATOM 1157 C CA . ILE A 1 99 ? 38.487 35.768 56.720 1.00 36.63 73 ILE X CA 1
ATOM 1158 C C . ILE A 1 99 ? 39.942 35.319 56.683 1.00 39.74 73 ILE X C 1
ATOM 1159 O O . ILE A 1 99 ? 40.241 34.139 56.479 1.00 31.75 73 ILE X O 1
ATOM 1175 N N . ILE A 1 100 ? 40.867 36.263 56.868 1.00 38.31 74 ILE X N 1
ATOM 1176 C CA . ILE A 1 100 ? 42.287 35.920 56.872 1.00 41.44 74 ILE X CA 1
ATOM 1177 C C . ILE A 1 100 ? 42.578 34.905 57.968 1.00 44.48 74 ILE X C 1
ATOM 1178 O O . ILE A 1 100 ? 43.239 33.888 57.739 1.00 42.28 74 ILE X O 1
ATOM 1194 N N . THR A 1 101 ? 42.084 35.171 59.180 1.00 44.17 75 THR X N 1
ATOM 1195 C CA . THR A 1 101 ? 42.348 34.282 60.304 1.00 47.11 75 THR X CA 1
ATOM 1196 C C . THR A 1 101 ? 41.759 32.898 60.074 1.00 44.62 75 THR X C 1
ATOM 1197 O O . THR A 1 101 ? 42.331 31.897 60.521 1.00 47.67 75 THR X O 1
ATOM 1208 N N . SER A 1 102 ? 40.611 32.821 59.398 1.00 40.48 76 SER X N 1
ATOM 1209 C CA . SER A 1 102 ? 39.985 31.526 59.172 1.00 36.95 76 SER X CA 1
ATOM 1210 C C . SER A 1 102 ? 40.907 30.608 58.383 1.00 42.13 76 SER X C 1
ATOM 1211 O O . SER A 1 102 ? 41.009 29.413 58.682 1.00 43.36 76 SER X O 1
ATOM 1219 N N . PHE A 1 103 ? 41.598 31.153 57.377 1.00 36.72 77 PHE X N 1
ATOM 1220 C CA . PHE A 1 103 ? 42.499 30.337 56.571 1.00 35.09 77 PHE X CA 1
ATOM 1221 C C . PHE A 1 103 ? 43.808 30.068 57.302 1.00 49.52 77 PHE X C 1
ATOM 1222 O O . PHE A 1 103 ? 44.390 28.984 57.170 1.00 37.49 77 PHE X O 1
ATOM 1239 N N . ILE A 1 104 ? 44.289 31.038 58.082 1.00 41.81 78 ILE X N 1
ATOM 1240 C CA . ILE A 1 104 ? 45.496 30.805 58.868 1.00 41.81 78 ILE X CA 1
ATOM 1241 C C . ILE A 1 104 ? 45.243 29.733 59.921 1.00 44.19 78 ILE X C 1
ATOM 1242 O O . ILE A 1 104 ? 46.085 28.856 60.152 1.00 39.46 78 ILE X O 1
ATOM 1258 N N . ASN A 1 105 ? 44.076 29.779 60.569 1.00 44.84 79 ASN X N 1
ATOM 1259 C CA . ASN A 1 105 ? 43.778 28.818 61.626 1.00 42.79 79 ASN X CA 1
ATOM 1260 C C . ASN A 1 105 ? 43.592 27.413 61.064 1.00 46.34 79 ASN X C 1
ATOM 1261 O O . ASN A 1 105 ? 44.058 26.432 61.659 1.00 38.85 79 ASN X O 1
ATOM 1272 N N . TYR A 1 106 ? 42.909 27.286 59.926 1.00 37.13 80 TYR X N 1
ATOM 1273 C CA . TYR A 1 106 ? 42.659 25.950 59.397 1.00 40.57 80 TYR X CA 1
ATOM 1274 C C . TYR A 1 106 ? 43.951 25.297 58.925 1.00 39.42 80 TYR X C 1
ATOM 1275 O O . TYR A 1 106 ? 44.212 24.125 59.225 1.00 40.51 80 TYR X O 1
ATOM 1293 N N . GLN A 1 107 ? 44.776 26.040 58.184 1.00 37.20 81 GLN X N 1
ATOM 1294 C CA . GLN A 1 107 ? 46.032 25.473 57.704 1.00 43.25 81 GLN X CA 1
ATOM 1295 C C . GLN A 1 107 ? 46.898 24.997 58.863 1.00 41.16 81 GLN X C 1
ATOM 1296 O O . GLN A 1 107 ? 47.528 23.936 58.782 1.00 33.72 81 GLN X O 1
ATOM 1310 N N . THR A 1 108 ? 46.952 25.778 59.945 1.00 38.55 82 THR X N 1
ATOM 1311 C CA . THR A 1 108 ? 47.727 25.382 61.117 1.00 38.32 82 THR X CA 1
ATOM 1312 C C . THR A 1 108 ? 47.165 24.108 61.736 1.00 38.21 82 THR X C 1
ATOM 1313 O O . THR A 1 108 ? 47.907 23.164 62.025 1.00 40.44 82 THR X O 1
ATOM 1324 N N . THR A 1 109 ? 45.850 24.073 61.959 1.00 34.54 83 THR X N 1
ATOM 1325 C CA . THR A 1 109 ? 45.220 22.872 62.489 1.00 36.41 83 THR X CA 1
ATOM 1326 C C . THR A 1 109 ? 45.388 21.697 61.535 1.00 48.72 83 THR X C 1
ATOM 1327 O O . THR A 1 109 ? 45.686 20.576 61.966 1.00 41.04 83 THR X O 1
ATOM 1338 N N . PHE A 1 110 ? 45.202 21.931 60.233 1.00 41.54 84 PHE X N 1
ATOM 1339 C CA . PHE A 1 110 ? 45.321 20.845 59.265 1.00 39.79 84 PHE X CA 1
ATOM 1340 C C . PHE A 1 110 ? 46.750 20.324 59.195 1.00 40.49 84 PHE X C 1
ATOM 1341 O O . PHE A 1 110 ? 46.969 19.112 59.083 1.00 36.38 84 PHE X O 1
ATOM 1358 N N . ASP A 1 111 ? 47.735 21.222 59.253 1.00 38.47 85 ASP X N 1
ATOM 1359 C CA . ASP A 1 111 ? 49.125 20.784 59.211 1.00 43.03 85 ASP X CA 1
ATOM 1360 C C . ASP A 1 111 ? 49.452 19.867 60.381 1.00 43.11 85 ASP X C 1
ATOM 1361 O O . ASP A 1 111 ? 50.276 18.957 60.241 1.00 43.22 85 ASP X O 1
ATOM 1370 N N . ALA A 1 112 ? 48.824 20.091 61.540 1.00 41.64 86 ALA X N 1
ATOM 1371 C CA . ALA A 1 112 ? 49.062 19.225 62.691 1.00 43.60 86 ALA X CA 1
ATOM 1372 C C . ALA A 1 112 ? 48.538 17.816 62.436 1.00 49.40 86 ALA X C 1
ATOM 1373 O O . ALA A 1 112 ? 49.203 16.829 62.774 1.00 47.71 86 ALA X O 1
ATOM 1380 N N . CYS A 1 113 ? 47.350 17.703 61.841 1.00 51.02 87 CYS X N 1
ATOM 1381 C CA . CYS A 1 113 ? 46.848 16.393 61.444 1.00 47.03 87 CYS X CA 1
ATOM 1382 C C . CYS A 1 113 ? 47.788 15.729 60.448 1.00 46.62 87 CYS X C 1
ATOM 1383 O O . CYS A 1 113 ? 48.115 14.544 60.579 1.00 43.97 87 CYS X O 1
ATOM 1391 N N . ALA A 1 114 ? 48.233 16.487 59.443 1.00 34.78 88 ALA X N 1
ATOM 1392 C CA . ALA A 1 114 ? 48.923 15.899 58.300 1.00 52.28 88 ALA X CA 1
ATOM 1393 C C . ALA A 1 114 ? 50.240 15.248 58.696 1.00 53.83 88 ALA X C 1
ATOM 1394 O O . ALA A 1 114 ? 50.691 14.314 58.024 1.00 58.79 88 ALA X O 1
ATOM 1401 N N . GLN A 1 115 ? 50.874 15.723 59.770 1.00 51.17 89 GLN X N 1
ATOM 1402 C CA . GLN A 1 115 ? 52.162 15.166 60.164 1.00 61.47 89 GLN X CA 1
ATOM 1403 C C . GLN A 1 115 ? 52.046 13.723 60.640 1.00 54.08 89 GLN X C 1
ATOM 1404 O O . GLN A 1 115 ? 53.051 13.004 60.650 1.00 68.57 89 GLN X O 1
ATOM 1418 N N . ASN A 1 116 ? 50.850 13.286 61.040 1.00 57.70 90 ASN X N 1
ATOM 1419 C CA . ASN A 1 116 ? 50.668 11.956 61.609 1.00 58.45 90 ASN X CA 1
ATOM 1420 C C . ASN A 1 116 ? 51.178 10.879 60.660 1.00 66.29 90 ASN X C 1
ATOM 1421 O O . ASN A 1 116 ? 50.552 10.603 59.631 1.00 60.67 90 ASN X O 1
ATOM 1432 N N . SER A 1 117 ? 52.317 10.272 60.992 1.00 70.79 91 SER X N 1
ATOM 1433 C CA . SER A 1 117 ? 52.817 9.138 60.225 1.00 66.31 91 SER X CA 1
ATOM 1434 C C . SER A 1 117 ? 51.791 8.015 60.246 1.00 67.59 91 SER X C 1
ATOM 1435 O O . SER A 1 117 ? 51.371 7.569 61.320 1.00 68.57 91 SER X O 1
ATOM 1443 N N . LYS A 1 118 ? 51.377 7.561 59.057 1.00 66.50 92 LYS X N 1
ATOM 1444 C CA . LYS A 1 118 ? 50.339 6.538 58.992 1.00 64.30 92 LYS X CA 1
ATOM 1445 C C . LYS A 1 118 ? 50.755 5.276 59.740 1.00 63.80 92 LYS X C 1
ATOM 1446 O O . LYS A 1 118 ? 49.897 4.523 60.215 1.00 67.60 92 LYS X O 1
ATOM 1465 N N . ALA A 1 119 ? 52.063 5.028 59.856 1.00 66.58 93 ALA X N 1
ATOM 1466 C CA . ALA A 1 119 ? 52.533 3.777 60.443 1.00 68.73 93 ALA X CA 1
ATOM 1467 C C . ALA A 1 119 ? 52.088 3.644 61.893 1.00 70.77 93 ALA X C 1
ATOM 1468 O O . ALA A 1 119 ? 51.585 2.593 62.306 1.00 61.42 93 ALA X O 1
ATOM 1475 N N . ILE A 1 120 ? 52.259 4.705 62.680 1.00 67.79 94 ILE X N 1
ATOM 1476 C CA . ILE A 1 120 ? 52.097 4.629 64.124 1.00 69.32 94 ILE X CA 1
ATOM 1477 C C . ILE A 1 120 ? 50.946 5.500 64.620 1.00 75.22 94 ILE X C 1
ATOM 1478 O O . ILE A 1 120 ? 50.846 5.776 65.814 1.00 75.07 94 ILE X O 1
ATOM 1494 N N . THR A 1 121 ? 50.071 5.937 63.722 1.00 70.54 95 THR X N 1
ATOM 1495 C CA . THR A 1 121 ? 48.924 6.759 64.086 1.00 58.08 95 THR X CA 1
ATOM 1496 C C . THR A 1 121 ? 47.697 5.859 64.174 1.00 51.55 95 THR X C 1
ATOM 1497 O O . THR A 1 121 ? 47.191 5.383 63.152 1.00 57.86 95 THR X O 1
ATOM 1508 N N . SER A 1 122 ? 47.230 5.618 65.395 1.00 60.61 96 SER X N 1
ATOM 1509 C CA . SER A 1 122 ? 46.032 4.820 65.593 1.00 53.85 96 SER X CA 1
ATOM 1510 C C . SER A 1 122 ? 44.844 5.463 64.886 1.00 56.15 96 SER X C 1
ATOM 1511 O O . SER A 1 122 ? 44.812 6.673 64.638 1.00 50.90 96 SER X O 1
ATOM 1519 N N . THR A 1 123 ? 43.854 4.632 64.553 1.00 43.62 97 THR X N 1
ATOM 1520 C CA . THR A 1 123 ? 42.632 5.169 63.967 1.00 48.64 97 THR X CA 1
ATOM 1521 C C . THR A 1 123 ? 41.920 6.094 64.944 1.00 51.85 97 THR X C 1
ATOM 1522 O O . THR A 1 123 ? 41.276 7.063 64.528 1.00 41.84 97 THR X O 1
ATOM 1533 N N . LYS A 1 124 ? 42.028 5.816 66.246 1.00 48.48 98 LYS X N 1
ATOM 1534 C CA . LYS A 1 124 ? 41.467 6.730 67.235 1.00 43.33 98 LYS X CA 1
ATOM 1535 C C . LYS A 1 124 ? 42.176 8.078 67.203 1.00 40.92 98 LYS X C 1
ATOM 1536 O O . LYS A 1 124 ? 41.555 9.113 67.467 1.00 41.21 98 LYS X O 1
ATOM 1555 N N . GLN A 1 125 ? 43.472 8.087 66.883 1.00 43.13 99 GLN X N 1
ATOM 1556 C CA . GLN A 1 125 ? 44.199 9.344 66.754 1.00 50.07 99 GLN X CA 1
ATOM 1557 C C . GLN A 1 125 ? 43.720 10.123 65.535 1.00 48.03 99 GLN X C 1
ATOM 1558 O O . GLN A 1 125 ? 43.448 11.327 65.618 1.00 36.33 99 GLN X O 1
ATOM 1572 N N . TRP A 1 126 ? 43.621 9.449 64.387 1.00 44.75 100 TRP X N 1
ATOM 1573 C CA . TRP A 1 126 ? 43.093 10.095 63.192 1.00 40.93 100 TRP X CA 1
ATOM 1574 C C . TRP A 1 126 ? 41.726 10.707 63.463 1.00 42.51 100 TRP X C 1
ATOM 1575 O O . TRP A 1 126 ? 41.435 11.824 63.018 1.00 43.90 100 TRP X O 1
ATOM 1596 N N . ILE A 1 127 ? 40.876 9.993 64.203 1.00 34.14 101 ILE X N 1
ATOM 1597 C CA . ILE A 1 127 ? 39.550 10.513 64.523 1.00 42.60 101 ILE X CA 1
ATOM 1598 C C . ILE A 1 127 ? 39.670 11.795 65.337 1.00 48.30 101 ILE X C 1
ATOM 1599 O O . ILE A 1 127 ? 38.980 12.788 65.074 1.00 39.47 101 ILE X O 1
ATOM 1615 N N . GLU A 1 128 ? 40.538 11.785 66.350 1.00 45.37 102 GLU X N 1
ATOM 1616 C CA . GLU A 1 128 ? 40.672 12.945 67.224 1.00 49.51 102 GLU X CA 1
ATOM 1617 C C . GLU A 1 128 ? 41.031 14.190 66.426 1.00 44.82 102 GLU X C 1
ATOM 1618 O O . GLU A 1 128 ? 40.281 15.171 66.401 1.00 49.97 102 GLU X O 1
ATOM 1630 N N . CYS A 1 129 ? 42.188 14.167 65.766 1.00 43.07 103 CYS X N 1
ATOM 1631 C CA . CYS A 1 129 ? 42.688 15.372 65.118 1.00 51.91 103 CYS X CA 1
ATOM 1632 C C . CYS A 1 129 ? 41.758 15.832 64.003 1.00 44.01 103 CYS X C 1
ATOM 1633 O O . CYS A 1 129 ? 41.624 17.037 63.764 1.00 45.51 103 CYS X O 1
ATOM 1641 N N . LEU A 1 130 ? 41.091 14.898 63.322 1.00 38.99 104 LEU X N 1
ATOM 1642 C CA . LEU A 1 130 ? 40.139 15.290 62.288 1.00 38.43 104 LEU X CA 1
ATOM 1643 C C . LEU A 1 130 ? 38.910 15.972 62.882 1.00 49.92 104 LEU X C 1
ATOM 1644 O O . LEU A 1 130 ? 38.303 16.831 62.231 1.00 41.23 104 LEU X O 1
ATOM 1660 N N . GLN A 1 131 ? 38.524 15.608 64.110 1.00 37.78 105 GLN X N 1
ATOM 1661 C CA . GLN A 1 131 ? 37.401 16.273 64.766 1.00 42.54 105 GLN X CA 1
ATOM 1662 C C . GLN A 1 131 ? 37.753 17.689 65.209 1.00 40.14 105 GLN X C 1
ATOM 1663 O O . GLN A 1 131 ? 36.846 18.512 65.392 1.00 34.07 105 GLN X O 1
ATOM 1677 N N . LEU A 1 132 ? 39.043 17.981 65.398 1.00 42.67 106 LEU X N 1
ATOM 1678 C CA . LEU A 1 132 ? 39.471 19.360 65.592 1.00 45.33 106 LEU X CA 1
ATOM 1679 C C . LEU A 1 132 ? 39.305 20.158 64.304 1.00 37.72 106 LEU X C 1
ATOM 1680 O O . LEU A 1 132 ? 38.924 21.333 64.338 1.00 42.86 106 LEU X O 1
ATOM 1696 N N . LEU A 1 133 ? 39.579 19.533 63.159 1.00 42.74 107 LEU X N 1
ATOM 1697 C CA . LEU A 1 133 ? 39.216 20.140 61.885 1.00 43.09 107 LEU X CA 1
ATOM 1698 C C . LEU A 1 133 ? 37.727 20.456 61.848 1.00 48.52 107 LEU X C 1
ATOM 1699 O O . LEU A 1 133 ? 37.321 21.571 61.496 1.00 42.92 107 LEU X O 1
ATOM 1715 N N . GLN A 1 134 ? 36.897 19.472 62.208 1.00 45.14 108 GLN X N 1
ATOM 1716 C CA . GLN A 1 134 ? 35.451 19.667 62.229 1.00 43.00 108 GLN X CA 1
ATOM 1717 C C . GLN A 1 134 ? 35.076 20.889 63.051 1.00 55.63 108 GLN X C 1
ATOM 1718 O O . GLN A 1 134 ? 34.250 21.705 62.626 1.00 47.86 108 GLN X O 1
ATOM 1732 N N . LYS A 1 135 ? 35.692 21.045 64.224 1.00 46.81 109 LYS X N 1
ATOM 1733 C CA . LYS A 1 135 ? 35.360 22.169 65.093 1.00 48.03 109 LYS X CA 1
ATOM 1734 C C . LYS A 1 135 ? 35.688 23.500 64.427 1.00 50.89 109 LYS X C 1
ATOM 1735 O O . LYS A 1 135 ? 34.884 24.437 64.478 1.00 49.53 109 LYS X O 1
ATOM 1754 N N . THR A 1 136 ? 36.858 23.602 63.792 1.00 45.95 110 THR X N 1
ATOM 1755 C CA . THR A 1 136 ? 37.240 24.861 63.160 1.00 51.71 110 THR X CA 1
ATOM 1756 C C . THR A 1 136 ? 36.353 25.170 61.958 1.00 47.88 110 THR X C 1
ATOM 1757 O O . THR A 1 136 ? 35.990 26.329 61.727 1.00 43.01 110 THR X O 1
ATOM 1768 N N . LEU A 1 137 ? 36.003 24.149 61.175 1.00 37.56 111 LEU X N 1
ATOM 1769 C CA . LEU A 1 137 ? 35.190 24.375 59.985 1.00 43.89 111 LEU X CA 1
ATOM 1770 C C . LEU A 1 137 ? 33.819 24.933 60.349 1.00 45.80 111 LEU X C 1
ATOM 1771 O O . LEU A 1 137 ? 33.318 25.849 59.686 1.00 38.03 111 LEU X O 1
ATOM 1787 N N . LYS A 1 138 ? 33.195 24.391 61.396 1.00 41.86 112 LYS X N 1
ATOM 1788 C CA . LYS A 1 138 ? 31.918 24.932 61.848 1.00 43.07 112 LYS X CA 1
ATOM 1789 C C . LYS A 1 138 ? 32.076 26.377 62.297 1.00 49.79 112 LYS X C 1
ATOM 1790 O O . LYS A 1 138 ? 31.210 27.219 62.030 1.00 49.30 112 LYS X O 1
ATOM 1809 N N . GLN A 1 139 ? 33.182 26.683 62.982 1.00 48.04 113 GLN X N 1
ATOM 1810 C CA . GLN A 1 139 ? 33.501 28.074 63.287 1.00 44.66 113 GLN X CA 1
ATOM 1811 C C . GLN A 1 139 ? 33.540 28.909 62.016 1.00 45.07 113 GLN X C 1
ATOM 1812 O O . GLN A 1 139 ? 32.869 29.943 61.913 1.00 40.89 113 GLN X O 1
ATOM 1826 N N . ASN A 1 140 ? 34.323 28.469 61.030 1.00 44.65 114 ASN X N 1
ATOM 1827 C CA . ASN A 1 140 ? 34.493 29.233 59.801 1.00 41.79 114 ASN X CA 1
ATOM 1828 C C . ASN A 1 140 ? 33.160 29.444 59.099 1.00 39.50 114 ASN X C 1
ATOM 1829 O O . ASN A 1 140 ? 32.855 30.553 58.647 1.00 44.54 114 ASN X O 1
ATOM 1840 N N . ILE A 1 141 ? 32.348 28.389 58.999 1.00 46.28 115 ILE X N 1
ATOM 1841 C CA . ILE A 1 141 ? 31.063 28.512 58.316 1.00 47.80 115 ILE X CA 1
ATOM 1842 C C . ILE A 1 141 ? 30.181 29.528 59.028 1.00 47.68 115 ILE X C 1
ATOM 1843 O O . ILE A 1 141 ? 29.538 30.374 58.391 1.00 45.05 115 ILE X O 1
ATOM 1859 N N . THR A 1 142 ? 30.143 29.470 60.361 1.00 46.10 116 THR X N 1
ATOM 1860 C CA . THR A 1 142 ? 29.285 30.375 61.118 1.00 40.93 116 THR X CA 1
ATOM 1861 C C . THR A 1 142 ? 29.701 31.827 60.917 1.00 45.58 116 THR X C 1
ATOM 1862 O O . THR A 1 142 ? 28.864 32.698 60.650 1.00 45.11 116 THR X O 1
ATOM 1873 N N . LEU A 1 143 ? 30.998 32.111 61.047 1.00 43.08 117 LEU X N 1
ATOM 1874 C CA . LEU A 1 143 ? 31.458 33.489 60.949 1.00 44.11 117 LEU X CA 1
ATOM 1875 C C . LEU A 1 143 ? 31.299 34.028 59.532 1.00 45.39 117 LEU X C 1
ATOM 1876 O O . LEU A 1 143 ? 31.114 35.234 59.347 1.00 35.57 117 LEU X O 1
ATOM 1892 N N . THR A 1 144 ? 31.358 33.156 58.522 1.00 42.28 118 THR X N 1
ATOM 1893 C CA . THR A 1 144 ? 31.173 33.612 57.146 1.00 43.72 118 THR X CA 1
ATOM 1894 C C . THR A 1 144 ? 29.716 33.972 56.877 1.00 38.63 118 THR X C 1
ATOM 1895 O O . THR A 1 144 ? 29.428 35.002 56.256 1.00 34.16 118 THR X O 1
ATOM 1906 N N . ASN A 1 145 ? 28.784 33.137 57.339 1.00 42.62 119 ASN X N 1
ATOM 1907 C CA . ASN A 1 145 ? 27.369 33.438 57.152 1.00 42.28 119 ASN X CA 1
ATOM 1908 C C . ASN A 1 145 ? 26.988 34.728 57.866 1.00 45.47 119 ASN X C 1
ATOM 1909 O O . ASN A 1 145 ? 26.264 35.564 57.312 1.00 51.21 119 ASN X O 1
ATOM 1920 N N . GLU A 1 146 ? 27.471 34.912 59.096 1.00 40.19 120 GLU X N 1
ATOM 1921 C CA . GLU A 1 146 ? 27.169 36.136 59.828 1.00 43.97 120 GLU X CA 1
ATOM 1922 C C . GLU A 1 146 ? 27.687 37.361 59.084 1.00 42.41 120 GLU X C 1
ATOM 1923 O O . GLU A 1 146 ? 27.007 38.390 59.018 1.00 41.26 120 GLU X O 1
ATOM 1935 N N . ALA A 1 147 ? 28.890 37.269 58.512 1.00 43.35 121 ALA X N 1
ATOM 1936 C CA . ALA A 1 147 ? 29.411 38.379 57.721 1.00 41.91 121 ALA X CA 1
ATOM 1937 C C . ALA A 1 147 ? 28.544 38.634 56.493 1.00 38.16 121 ALA X C 1
ATOM 1938 O O . ALA A 1 147 ? 28.295 39.789 56.127 1.00 34.81 121 ALA X O 1
ATOM 1945 N N . GLN A 1 148 ? 28.073 37.568 55.841 1.00 38.75 122 GLN X N 1
ATOM 1946 C CA . GLN A 1 148 ? 27.214 37.742 54.674 1.00 35.11 122 GLN X CA 1
ATOM 1947 C C . GLN A 1 148 ? 25.936 38.492 55.032 1.00 44.64 122 GLN X C 1
ATOM 1948 O O . GLN A 1 148 ? 25.416 39.260 54.213 1.00 37.01 122 GLN X O 1
ATOM 1962 N N . GLN A 1 149 ? 25.429 38.304 56.252 1.00 37.62 123 GLN X N 1
ATOM 1963 C CA . GLN A 1 149 ? 24.255 39.056 56.678 1.00 37.67 123 GLN X CA 1
ATOM 1964 C C . GLN A 1 149 ? 24.566 40.541 56.806 1.00 37.65 123 GLN X C 1
ATOM 1965 O O . GLN A 1 149 ? 23.691 41.377 56.559 1.00 44.78 123 GLN X O 1
ATOM 1979 N N . VAL A 1 150 ? 25.798 40.889 57.184 1.00 37.50 124 VAL X N 1
ATOM 1980 C CA . VAL A 1 150 ? 26.195 42.294 57.199 1.00 39.45 124 VAL X CA 1
ATOM 1981 C C . VAL A 1 150 ? 26.127 42.870 55.791 1.00 40.62 124 VAL X C 1
ATOM 1982 O O . VAL A 1 150 ? 25.659 43.996 55.585 1.00 41.50 124 VAL X O 1
ATOM 1995 N N . PHE A 1 151 ? 26.597 42.106 54.800 1.00 38.05 125 PHE X N 1
ATOM 1996 C CA . PHE A 1 151 ? 26.564 42.571 53.417 1.00 37.56 125 PHE X CA 1
ATOM 1997 C C . PHE A 1 151 ? 25.133 42.840 52.964 1.00 42.78 125 PHE X C 1
ATOM 1998 O O . PHE A 1 151 ? 24.834 43.898 52.396 1.00 34.23 125 PHE X O 1
ATOM 2015 N N . THR A 1 152 ? 24.229 41.890 53.209 1.00 37.22 126 THR X N 1
ATOM 2016 C CA . THR A 1 152 ? 22.864 42.042 52.716 1.00 40.13 126 THR X CA 1
ATOM 2017 C C . THR A 1 152 ? 22.148 43.187 53.422 1.00 44.03 126 THR X C 1
ATOM 2018 O O . THR A 1 152 ? 21.343 43.895 52.808 1.00 44.27 126 THR X O 1
ATOM 2029 N N . LYS A 1 153 ? 22.422 43.389 54.714 1.00 39.18 127 LYS X N 1
ATOM 2030 C CA . LYS A 1 153 ? 21.856 44.542 55.411 1.00 44.33 127 LYS X CA 1
ATOM 2031 C C . LYS A 1 153 ? 22.277 45.840 54.736 1.00 42.66 127 LYS X C 1
ATOM 2032 O O . LYS A 1 153 ? 21.439 46.686 54.399 1.00 40.87 127 LYS X O 1
ATOM 2051 N N . SER A 1 154 ? 23.585 46.013 54.534 1.00 44.89 128 SER X N 1
ATOM 2052 C CA . SER A 1 154 ? 24.090 47.246 53.941 1.00 42.93 128 SER X CA 1
ATOM 2053 C C . SER A 1 154 ? 23.645 47.386 52.491 1.00 42.33 128 SER X C 1
ATOM 2054 O O . SER A 1 154 ? 23.336 48.494 52.035 1.00 36.43 128 SER X O 1
ATOM 2062 N N . TYR A 1 155 ? 23.611 46.279 51.747 1.00 37.53 129 TYR X N 1
ATOM 2063 C CA . TYR A 1 155 ? 23.184 46.357 50.354 1.00 40.99 129 TYR X CA 1
ATOM 2064 C C . TYR A 1 155 ? 21.758 46.882 50.250 1.00 42.91 129 TYR X C 1
ATOM 2065 O O . TYR A 1 155 ? 21.465 47.760 49.432 1.00 37.61 129 TYR X O 1
ATOM 2083 N N . ASN A 1 156 ? 20.850 46.345 51.070 1.00 44.67 130 ASN X N 1
ATOM 2084 C CA . ASN A 1 156 ? 19.464 46.801 51.027 1.00 46.45 130 ASN X CA 1
ATOM 2085 C C . ASN A 1 156 ? 19.351 48.259 51.459 1.00 46.00 130 ASN X C 1
ATOM 2086 O O . ASN A 1 156 ? 18.579 49.027 50.872 1.00 40.63 130 ASN X O 1
ATOM 2097 N N . GLN A 1 157 ? 20.106 48.658 52.485 1.00 42.48 131 GLN X N 1
ATOM 2098 C CA . GLN A 1 157 ? 20.124 50.062 52.882 1.00 44.09 131 GLN X CA 1
ATOM 2099 C C . GLN A 1 157 ? 20.561 50.948 51.721 1.00 41.35 131 GLN X C 1
ATOM 2100 O O . GLN A 1 157 ? 19.925 51.967 51.421 1.00 35.73 131 GLN X O 1
ATOM 2114 N N . ALA A 1 158 ? 21.661 50.574 51.062 1.00 37.24 132 ALA X N 1
ATOM 2115 C CA . ALA A 1 158 ? 22.165 51.375 49.952 1.00 37.96 132 ALA X CA 1
ATOM 2116 C C . ALA A 1 158 ? 21.150 51.443 48.820 1.00 46.37 132 ALA X C 1
ATOM 2117 O O . ALA A 1 158 ? 20.978 52.495 48.190 1.00 40.96 132 ALA X O 1
ATOM 2124 N N . LYS A 1 159 ? 20.467 50.331 48.544 1.00 44.14 133 LYS X N 1
ATOM 2125 C CA . LYS A 1 159 ? 19.493 50.325 47.458 1.00 44.49 133 LYS X CA 1
ATOM 2126 C C . LYS A 1 159 ? 18.337 51.269 47.755 1.00 45.38 133 LYS X C 1
ATOM 2127 O O . LYS A 1 159 ? 17.884 52.004 46.872 1.00 41.02 133 LYS X O 1
ATOM 2146 N N . ASN A 1 160 ? 17.843 51.263 48.996 1.00 35.83 134 ASN X N 1
ATOM 2147 C CA . ASN A 1 160 ? 16.764 52.177 49.357 1.00 44.52 134 ASN X CA 1
ATOM 2148 C C . ASN A 1 160 ? 17.213 53.628 49.236 1.00 46.57 134 ASN X C 1
ATOM 2149 O O . ASN A 1 160 ? 16.476 54.475 48.713 1.00 41.53 134 ASN X O 1
ATOM 2160 N N . ALA A 1 161 ? 18.425 53.931 49.705 1.00 39.80 135 ALA X N 1
ATOM 2161 C CA . ALA A 1 161 ? 18.944 55.288 49.583 1.00 42.73 135 ALA X CA 1
ATOM 2162 C C . ALA A 1 161 ? 19.085 55.692 48.123 1.00 44.98 135 ALA X C 1
ATOM 2163 O O . ALA A 1 161 ? 18.754 56.823 47.748 1.00 46.32 135 ALA X O 1
ATOM 2170 N N . GLU A 1 162 ? 19.575 54.778 47.281 1.00 42.62 136 GLU X N 1
ATOM 2171 C CA . GLU A 1 162 ? 19.755 55.094 45.870 1.00 44.08 136 GLU X CA 1
ATOM 2172 C C . GLU A 1 162 ? 18.421 55.281 45.162 1.00 47.41 136 GLU X C 1
ATOM 2173 O O . GLU A 1 162 ? 18.346 56.015 44.171 1.00 44.29 136 GLU X O 1
ATOM 2185 N N . GLU A 1 163 ? 17.359 54.634 45.649 1.00 42.29 137 GLU X N 1
ATOM 2186 C CA . GLU A 1 163 ? 16.044 54.853 45.057 1.00 45.05 137 GLU X CA 1
ATOM 2187 C C . GLU A 1 163 ? 15.528 56.253 45.375 1.00 48.59 137 GLU X C 1
ATOM 2188 O O . GLU A 1 163 ? 14.884 56.889 44.532 1.00 48.25 137 GLU X O 1
ATOM 2200 N N . LEU A 1 164 ? 15.802 56.749 46.584 1.00 45.30 138 LEU X N 1
ATOM 2201 C CA . LEU A 1 164 ? 15.451 58.127 46.909 1.00 42.68 138 LEU X CA 1
ATOM 2202 C C . LEU A 1 164 ? 16.235 59.108 46.044 1.00 42.56 138 LEU X C 1
ATOM 2203 O O . LEU A 1 164 ? 15.698 60.135 45.613 1.00 43.09 138 LEU X O 1
ATOM 2219 N N . LEU A 1 165 ? 17.512 58.811 45.788 1.00 40.90 139 LEU X N 1
ATOM 2220 C CA . LEU A 1 165 ? 18.315 59.685 44.938 1.00 46.63 139 LEU X CA 1
ATOM 2221 C C . LEU A 1 165 ? 17.772 59.719 43.514 1.00 39.40 139 LEU X C 1
ATOM 2222 O O . LEU A 1 165 ? 17.736 60.779 42.881 1.00 43.12 139 LEU X O 1
ATOM 2238 N N . ALA A 1 166 ? 17.356 58.563 42.989 1.00 39.61 140 ALA X N 1
ATOM 2239 C CA . ALA A 1 166 ? 16.826 58.519 41.630 1.00 49.39 140 ALA X CA 1
ATOM 2240 C C . ALA A 1 166 ? 15.541 59.329 41.515 1.00 48.38 140 ALA X C 1
ATOM 2241 O O . ALA A 1 166 ? 15.327 60.033 40.522 1.00 47.31 140 ALA X O 1
ATOM 2248 N N . SER A 1 167 ? 14.673 59.247 42.527 1.00 45.46 141 SER X N 1
ATOM 2249 C CA . SER A 1 167 ? 13.435 60.019 42.504 1.00 48.54 141 SER X CA 1
ATOM 2250 C C . SER A 1 167 ? 13.726 61.513 42.455 1.00 46.08 141 SER X C 1
ATOM 2251 O O . SER A 1 167 ? 13.154 62.244 41.639 1.00 56.13 141 SER X O 1
ATOM 2259 N N . SER A 1 168 ? 14.620 61.985 43.325 1.00 44.33 142 SER X N 1
ATOM 2260 C CA . SER A 1 168 ? 14.891 63.417 43.409 1.00 45.52 142 SER X CA 1
ATOM 2261 C C . SER A 1 168 ? 15.394 63.964 42.077 1.00 52.69 142 SER X C 1
ATOM 2262 O O . SER A 1 168 ? 14.903 64.988 41.588 1.00 46.49 142 SER X O 1
ATOM 2270 N N . ILE A 1 169 ? 16.378 63.293 41.473 1.00 41.66 143 ILE X N 1
ATOM 2271 C CA . ILE A 1 169 ? 16.958 63.813 40.240 1.00 44.78 143 ILE X CA 1
ATOM 2272 C C . ILE A 1 169 ? 15.977 63.672 39.083 1.00 46.37 143 ILE X C 1
ATOM 2273 O O . ILE A 1 169 ? 15.968 64.502 38.165 1.00 49.05 143 ILE X O 1
ATOM 2289 N N . GLN A 1 170 ? 15.136 62.636 39.103 1.00 45.04 144 GLN X N 1
ATOM 2290 C CA . GLN A 1 170 ? 14.086 62.523 38.097 1.00 51.40 144 GLN X CA 1
ATOM 2291 C C . GLN A 1 170 ? 13.133 63.709 38.183 1.00 50.57 144 GLN X C 1
ATOM 2292 O O . GLN A 1 170 ? 12.798 64.329 37.167 1.00 47.98 144 GLN X O 1
ATOM 2306 N N . ASP A 1 171 ? 12.695 64.045 39.399 1.00 52.33 145 ASP X N 1
ATOM 2307 C CA . ASP A 1 171 ? 11.823 65.201 39.579 1.00 48.61 145 ASP X CA 1
ATOM 2308 C C . ASP A 1 171 ? 12.520 66.483 39.144 1.00 51.90 145 ASP X C 1
ATOM 2309 O O . ASP A 1 171 ? 11.886 67.401 38.611 1.00 52.24 145 ASP X O 1
ATOM 2318 N N . GLY A 1 172 ? 13.831 66.571 39.376 1.00 52.35 146 GLY X N 1
ATOM 2319 C CA . GLY A 1 172 ? 14.573 67.726 38.900 1.00 45.02 146 GLY X CA 1
ATOM 2320 C C . GLY A 1 172 ? 14.591 67.818 37.386 1.00 54.68 146 GLY X C 1
ATOM 2321 O O . GLY A 1 172 ? 14.389 68.892 36.813 1.00 46.96 146 GLY X O 1
ATOM 2325 N N . TRP A 1 173 ? 14.836 66.690 36.715 1.00 45.48 147 TRP X N 1
ATOM 2326 C CA . TRP A 1 173 ? 14.788 66.679 35.257 1.00 51.94 147 TRP X CA 1
ATOM 2327 C C . TRP A 1 173 ? 13.398 67.052 34.755 1.00 57.52 147 TRP X C 1
ATOM 2328 O O . TRP A 1 173 ? 13.260 67.748 33.742 1.00 52.08 147 TRP X O 1
ATOM 2349 N N . ASN A 1 174 ? 12.354 66.599 35.455 1.00 54.31 148 ASN X N 1
ATOM 2350 C CA . ASN A 1 174 ? 10.990 66.917 35.052 1.00 55.67 148 ASN X CA 1
ATOM 2351 C C . ASN A 1 174 ? 10.681 68.400 35.192 1.00 54.29 148 ASN X C 1
ATOM 2352 O O . ASN A 1 174 ? 9.787 68.902 34.502 1.00 67.69 148 ASN X O 1
ATOM 2363 N N . GLU A 1 175 ? 11.393 69.111 36.065 1.00 55.92 149 GLU X N 1
ATOM 2364 C CA . GLU A 1 175 ? 11.291 70.562 36.121 1.00 52.69 149 GLU X CA 1
ATOM 2365 C C . GLU A 1 175 ? 12.041 71.238 34.981 1.00 52.02 149 GLU X C 1
ATOM 2366 O O . GLU A 1 175 ? 11.943 72.460 34.832 1.00 58.51 149 GLU X O 1
ATOM 2378 N N . LEU A 1 176 ? 12.782 70.476 34.182 1.00 54.81 150 LEU X N 1
ATOM 2379 C CA . LEU A 1 176 ? 13.571 71.000 33.076 1.00 50.98 150 LEU X CA 1
ATOM 2380 C C . LEU A 1 176 ? 13.321 70.191 31.813 1.00 50.37 150 LEU X C 1
ATOM 2381 O O . LEU A 1 176 ? 14.248 69.881 31.057 1.00 48.80 150 LEU X O 1
ATOM 2397 N N . ALA A 1 177 ? 12.058 69.829 31.569 1.00 55.75 151 ALA X N 1
ATOM 2398 C CA . ALA A 1 177 ? 11.726 69.049 30.382 1.00 51.01 151 ALA X CA 1
ATOM 2399 C C . ALA A 1 177 ? 12.224 69.722 29.109 1.00 54.00 151 ALA X C 1
ATOM 2400 O O . ALA A 1 177 ? 12.566 69.040 28.137 1.00 59.27 151 ALA X O 1
ATOM 2407 N N . SER A 1 178 ? 12.280 71.057 29.102 1.00 53.03 152 SER X N 1
ATOM 2408 C CA . SER A 1 178 ? 12.726 71.778 27.914 1.00 59.43 152 SER X CA 1
ATOM 2409 C C . SER A 1 178 ? 14.128 71.364 27.493 1.00 61.41 152 SER X C 1
ATOM 2410 O O . SER A 1 178 ? 14.440 71.360 26.296 1.00 63.36 152 SER X O 1
ATOM 2418 N N . GLU A 1 179 ? 14.983 70.996 28.449 1.00 57.25 153 GLU X N 1
ATOM 2419 C CA . GLU A 1 179 ? 16.379 70.675 28.183 1.00 48.47 153 GLU X CA 1
ATOM 2420 C C . GLU A 1 179 ? 16.673 69.187 28.332 1.00 45.89 153 GLU X C 1
ATOM 2421 O O . GLU A 1 179 ? 17.836 68.800 28.495 1.00 46.01 153 GLU X O 1
ATOM 2433 N N . GLU A 1 180 ? 15.644 68.341 28.247 1.00 42.89 154 GLU X N 1
ATOM 2434 C CA . GLU A 1 180 ? 15.809 66.930 28.585 1.00 53.33 154 GLU X CA 1
ATOM 2435 C C . GLU A 1 180 ? 16.871 66.265 27.716 1.00 52.19 154 GLU X C 1
ATOM 2436 O O . GLU A 1 180 ? 17.736 65.540 28.220 1.00 44.55 154 GLU X O 1
ATOM 2448 N N . GLN A 1 181 ? 16.815 66.481 26.400 1.00 47.25 155 GLN X N 1
ATOM 2449 C CA . GLN A 1 181 ? 17.750 65.781 25.524 1.00 52.62 155 GLN X CA 1
ATOM 2450 C C . GLN A 1 181 ? 19.160 66.355 25.633 1.00 45.52 155 GLN X C 1
ATOM 2451 O O . GLN A 1 181 ? 20.140 65.625 25.440 1.00 48.31 155 GLN X O 1
ATOM 2465 N N . ALA A 1 182 ? 19.288 67.651 25.930 1.00 44.39 156 ALA X N 1
ATOM 2466 C CA . ALA A 1 182 ? 20.607 68.205 26.219 1.00 45.98 156 ALA X CA 1
ATOM 2467 C C . ALA A 1 182 ? 21.202 67.557 27.463 1.00 43.57 156 ALA X C 1
ATOM 2468 O O . ALA A 1 182 ? 22.394 67.229 27.499 1.00 42.77 156 ALA X O 1
ATOM 2475 N N . MET A 1 183 ? 20.376 67.348 28.488 1.00 44.78 157 MET X N 1
ATOM 2476 C CA . MET A 1 183 ? 20.863 66.738 29.721 1.00 46.66 157 MET X CA 1
ATOM 2477 C C . MET A 1 183 ? 21.245 65.278 29.508 1.00 42.36 157 MET X C 1
ATOM 2478 O O . MET A 1 183 ? 22.209 64.790 30.108 1.00 38.27 157 MET X O 1
ATOM 2492 N N . VAL A 1 184 ? 20.506 64.564 28.658 1.00 40.94 158 VAL X N 1
ATOM 2493 C CA . VAL A 1 184 ? 20.839 63.168 28.395 1.00 36.17 158 VAL X CA 1
ATOM 2494 C C . VAL A 1 184 ? 22.207 63.067 27.735 1.00 31.21 158 VAL X C 1
ATOM 2495 O O . VAL A 1 184 ? 22.995 62.163 28.038 1.00 43.97 158 VAL X O 1
ATOM 2508 N N . ARG A 1 185 ? 22.514 63.991 26.823 1.00 36.69 159 ARG X N 1
ATOM 2509 C CA . ARG A 1 185 ? 23.801 63.948 26.138 1.00 37.40 159 ARG X CA 1
ATOM 2510 C C . ARG A 1 185 ? 24.948 64.240 27.096 1.00 32.38 159 ARG X C 1
ATOM 2511 O O . ARG A 1 185 ? 25.989 63.575 27.045 1.00 41.36 159 ARG X O 1
ATOM 2532 N N . ILE A 1 186 ? 24.783 65.235 27.969 1.00 41.11 160 ILE X N 1
ATOM 2533 C CA . ILE A 1 186 ? 25.841 65.565 28.920 1.00 35.71 160 ILE X CA 1
ATOM 2534 C C . ILE A 1 186 ? 26.081 64.393 29.866 1.00 33.33 160 ILE X C 1
ATOM 2535 O O . ILE A 1 186 ? 27.226 64.006 30.128 1.00 30.87 160 ILE X O 1
ATOM 2551 N N . ALA A 1 187 ? 25.000 63.804 30.385 1.00 31.30 161 ALA X N 1
ATOM 2552 C CA . ALA A 1 187 ? 25.143 62.654 31.275 1.00 35.72 161 ALA X CA 1
ATOM 2553 C C . ALA A 1 187 ? 25.872 61.508 30.584 1.00 42.13 161 ALA X C 1
ATOM 2554 O O . ALA A 1 187 ? 26.754 60.876 31.178 1.00 33.57 161 ALA X O 1
ATOM 2561 N N . THR A 1 188 ? 25.522 61.229 29.324 1.00 41.84 162 THR X N 1
ATOM 2562 C CA . THR A 1 188 ? 26.147 60.115 28.617 1.00 37.12 162 THR X CA 1
ATOM 2563 C C . THR A 1 188 ? 27.648 60.329 28.465 1.00 36.62 162 THR X C 1
ATOM 2564 O O . THR A 1 188 ? 28.439 59.402 28.684 1.00 32.94 162 THR X O 1
ATOM 2575 N N . GLU A 1 189 ? 28.057 61.542 28.087 1.00 37.29 163 GLU X N 1
ATOM 2576 C CA . GLU A 1 189 ? 29.480 61.836 27.947 1.00 40.45 163 GLU X CA 1
ATOM 2577 C C . GLU A 1 189 ? 30.205 61.715 29.283 1.00 41.87 163 GLU X C 1
ATOM 2578 O O . GLU A 1 189 ? 31.363 61.284 29.334 1.00 35.40 163 GLU X O 1
ATOM 2590 N N . ILE A 1 190 ? 29.545 62.101 30.378 1.00 36.05 164 ILE X N 1
ATOM 2591 C CA . ILE A 1 190 ? 30.167 61.971 31.692 1.00 35.73 164 ILE X CA 1
ATOM 2592 C C . ILE A 1 190 ? 30.375 60.502 32.030 1.00 37.13 164 ILE X C 1
ATOM 2593 O O . ILE A 1 190 ? 31.434 60.109 32.533 1.00 35.84 164 ILE X O 1
ATOM 2609 N N . GLY A 1 191 ? 29.376 59.665 31.752 1.00 38.53 165 GLY X N 1
ATOM 2610 C CA . GLY A 1 191 ? 29.565 58.234 31.921 1.00 38.54 165 GLY X CA 1
ATOM 2611 C C . GLY A 1 191 ? 30.676 57.695 31.042 1.00 35.12 165 GLY X C 1
ATOM 2612 O O . GLY A 1 191 ? 31.482 56.870 31.476 1.00 31.51 165 GLY X O 1
ATOM 2616 N N . SER A 1 192 ? 30.747 58.166 29.798 1.00 36.92 166 SER X N 1
ATOM 2617 C CA . SER A 1 192 ? 31.813 57.714 28.912 1.00 39.89 166 SER X CA 1
ATOM 2618 C C . SER A 1 192 ? 33.177 58.163 29.419 1.00 38.42 166 SER X C 1
ATOM 2619 O O . SER A 1 192 ? 34.141 57.387 29.388 1.00 33.25 166 SER X O 1
ATOM 2627 N N . LEU A 1 193 ? 33.279 59.410 29.890 1.00 31.48 167 LEU X N 1
ATOM 2628 C CA . LEU A 1 193 ? 34.546 59.898 30.427 1.00 37.42 167 LEU X CA 1
ATOM 2629 C C . LEU A 1 193 ? 35.005 59.050 31.608 1.00 30.55 167 LEU X C 1
ATOM 2630 O O . LEU A 1 193 ? 36.185 58.696 31.706 1.00 37.51 167 LEU X O 1
ATOM 2646 N N . SER A 1 194 ? 34.089 58.726 32.525 1.00 28.84 168 SER X N 1
ATOM 2647 C CA . SER A 1 194 ? 34.444 57.855 33.640 1.00 32.51 168 SER X CA 1
ATOM 2648 C C . SER A 1 194 ? 34.920 56.493 33.149 1.00 37.11 168 SER X C 1
ATOM 2649 O O . SER A 1 194 ? 35.919 55.960 33.648 1.00 32.65 168 SER X O 1
ATOM 2657 N N . GLN A 1 195 ? 34.217 55.910 32.174 1.00 41.62 169 GLN X N 1
ATOM 2658 C CA . GLN A 1 195 ? 34.617 54.604 31.654 1.00 34.02 169 GLN X CA 1
ATOM 2659 C C . GLN A 1 195 ? 35.990 54.671 30.997 1.00 37.90 169 GLN X C 1
ATOM 2660 O O . GLN A 1 195 ? 36.803 53.750 31.140 1.00 37.93 169 GLN X O 1
ATOM 2674 N N . SER A 1 196 ? 36.266 55.756 30.269 1.00 38.57 170 SER X N 1
ATOM 2675 C CA . SER A 1 196 ? 37.547 55.881 29.581 1.00 37.49 170 SER X CA 1
ATOM 2676 C C . SER A 1 196 ? 38.712 55.904 30.562 1.00 37.61 170 SER X C 1
ATOM 2677 O O . SER A 1 196 ? 39.798 55.405 30.247 1.00 44.09 170 SER X O 1
ATOM 2685 N N . ILE A 1 197 ? 38.515 56.479 31.748 1.00 30.69 171 ILE X N 1
ATOM 2686 C CA . ILE A 1 197 ? 39.567 56.451 32.757 1.00 40.26 171 ILE X CA 1
ATOM 2687 C C . ILE A 1 197 ? 39.645 55.075 33.405 1.00 32.65 171 ILE X C 1
ATOM 2688 O O . ILE A 1 197 ? 40.734 54.524 33.597 1.00 33.68 171 ILE X O 1
ATOM 2704 N N . ALA A 1 198 ? 38.492 54.497 33.747 1.00 35.97 172 ALA X N 1
ATOM 2705 C CA . ALA A 1 198 ? 38.482 53.187 34.390 1.00 31.07 172 ALA X CA 1
ATOM 2706 C C . ALA A 1 198 ? 39.103 52.117 33.500 1.00 43.39 172 ALA X C 1
ATOM 2707 O O . ALA A 1 198 ? 39.730 51.179 34.005 1.00 35.02 172 ALA X O 1
ATOM 2714 N N . SER A 1 199 ? 38.948 52.239 32.179 1.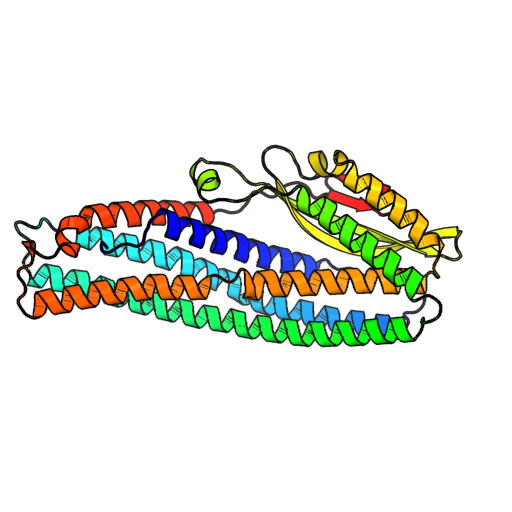00 40.49 173 SER X N 1
ATOM 2715 C CA . SER A 1 199 ? 39.486 51.245 31.259 1.00 38.97 173 SER X CA 1
ATOM 2716 C C . SER A 1 199 ? 41.008 51.202 31.253 1.00 38.63 173 SER X C 1
ATOM 2717 O O . SER A 1 199 ? 41.581 50.287 30.651 1.00 46.18 173 SER X O 1
ATOM 2725 N N . LEU A 1 200 ? 41.671 52.164 31.888 1.00 41.33 174 LEU X N 1
ATOM 2726 C CA . LEU A 1 200 ? 43.120 52.156 32.022 1.00 43.11 174 LEU X CA 1
ATOM 2727 C C . LEU A 1 200 ? 43.587 51.405 33.260 1.00 44.81 174 LEU X C 1
ATOM 2728 O O . LEU A 1 200 ? 44.795 51.343 33.513 1.00 44.11 174 LEU X O 1
ATOM 2744 N N . GLY A 1 201 ? 42.663 50.851 34.042 1.00 45.98 175 GLY X N 1
ATOM 2745 C CA . GLY A 1 201 ? 43.040 50.169 35.260 1.00 45.09 175 GLY X CA 1
ATOM 2746 C C . GLY A 1 201 ? 43.683 48.821 35.000 1.00 39.83 175 GLY X C 1
ATOM 2747 O O . GLY A 1 201 ? 43.478 48.181 33.968 1.00 41.24 175 GLY X O 1
ATOM 2751 N N . ALA A 1 202 ? 44.475 48.387 35.975 1.00 45.86 176 ALA X N 1
ATOM 2752 C CA . ALA A 1 202 ? 45.195 47.127 35.868 1.00 54.15 176 ALA X CA 1
ATOM 2753 C C . ALA A 1 202 ? 44.281 45.951 36.187 1.00 47.87 176 ALA X C 1
ATOM 2754 O O . ALA A 1 202 ? 43.393 46.045 37.038 1.00 55.56 176 ALA X O 1
ATOM 2761 N N . ASN A 1 203 ? 44.501 44.843 35.487 1.00 41.93 177 ASN X N 1
ATOM 2762 C CA . ASN A 1 203 ? 43.807 43.598 35.785 1.00 51.25 177 ASN X CA 1
ATOM 2763 C C . ASN A 1 203 ? 44.491 42.927 36.969 1.00 52.63 177 ASN X C 1
ATOM 2764 O O . ASN A 1 203 ? 45.685 42.609 36.905 1.00 52.97 177 ASN X O 1
ATOM 2775 N N . VAL A 1 204 ? 43.747 42.729 38.052 1.00 48.66 178 VAL X N 1
ATOM 2776 C CA . VAL A 1 204 ? 44.256 42.075 39.251 1.00 50.93 178 VAL X CA 1
ATOM 2777 C C . VAL A 1 204 ? 43.871 40.602 39.181 1.00 45.93 178 VAL X C 1
ATOM 2778 O O . VAL A 1 204 ? 42.681 40.266 39.148 1.00 44.91 178 VAL X O 1
ATOM 2791 N N . THR A 1 205 ? 44.875 39.727 39.156 1.00 44.88 179 THR X N 1
ATOM 2792 C CA . THR A 1 205 ? 44.645 38.290 39.126 1.00 42.89 179 THR X CA 1
ATOM 2793 C C . THR A 1 205 ? 45.496 37.621 40.201 1.00 46.03 179 THR X C 1
ATOM 2794 O O . THR A 1 205 ? 46.449 38.202 40.726 1.00 50.20 179 THR X O 1
ATOM 2805 N N . ALA A 1 206 ? 45.163 36.360 40.491 1.00 52.28 180 ALA X N 1
ATOM 2806 C CA . ALA A 1 206 ? 45.951 35.598 41.456 1.00 49.41 180 ALA X CA 1
ATOM 2807 C C . ALA A 1 206 ? 47.348 35.315 40.916 1.00 50.22 180 ALA X C 1
ATOM 2808 O O . ALA A 1 206 ? 48.337 35.412 41.653 1.00 42.47 180 ALA X O 1
ATOM 2815 N N . ALA A 1 207 ? 47.446 34.972 39.630 1.00 50.81 181 ALA X N 1
ATOM 2816 C CA . ALA A 1 207 ? 48.745 34.682 39.031 1.00 54.21 181 ALA X CA 1
ATOM 2817 C C . ALA A 1 207 ? 49.724 35.828 39.261 1.00 56.77 181 ALA X C 1
ATOM 2818 O O . ALA A 1 207 ? 50.882 35.610 39.633 1.00 59.12 181 ALA X O 1
ATOM 2825 N N . GLN A 1 208 ? 49.265 37.063 39.054 1.00 60.03 182 GLN X N 1
ATOM 2826 C CA . GLN A 1 208 ? 50.150 38.222 39.109 1.00 52.74 182 GLN X CA 1
ATOM 2827 C C . GLN A 1 208 ? 50.446 38.632 40.546 1.00 56.82 182 GLN X C 1
ATOM 2828 O O . GLN A 1 208 ? 51.570 39.045 40.853 1.00 60.88 182 GLN X O 1
ATOM 2842 N N . LEU A 1 209 ? 49.477 38.491 41.450 1.00 51.69 183 LEU X N 1
ATOM 2843 C CA . LEU A 1 209 ? 49.778 38.692 42.863 1.00 55.28 183 LEU X CA 1
ATOM 2844 C C . LEU A 1 209 ? 50.768 37.646 43.360 1.00 57.38 183 LEU X C 1
ATOM 2845 O O . LEU A 1 209 ? 51.691 37.961 44.120 1.00 52.77 183 LEU X O 1
ATOM 2861 N N . ARG A 1 210 ? 50.597 36.393 42.932 1.00 53.87 184 ARG X N 1
ATOM 2862 C CA . ARG A 1 210 ? 51.525 35.342 43.335 1.00 60.71 184 ARG X CA 1
ATOM 2863 C C . ARG A 1 210 ? 52.926 35.611 42.802 1.00 62.39 184 ARG X C 1
ATOM 2864 O O . ARG A 1 210 ? 53.920 35.383 43.501 1.00 69.02 184 ARG X O 1
ATOM 2885 N N . ALA A 1 211 ? 53.022 36.090 41.564 1.00 59.39 185 ALA X N 1
ATOM 2886 C CA . ALA A 1 211 ? 54.308 36.334 40.925 1.00 64.45 185 ALA X CA 1
ATOM 2887 C C . ALA A 1 211 ? 55.005 37.585 41.439 1.00 62.89 185 ALA X C 1
ATOM 2888 O O . ALA A 1 211 ? 56.073 37.933 40.922 1.00 71.56 185 ALA X O 1
ATOM 2895 N N . GLY A 1 212 ? 54.430 38.273 42.422 1.00 62.18 186 GLY X N 1
ATOM 2896 C CA . GLY A 1 212 ? 55.074 39.406 43.050 1.00 64.17 186 GLY X CA 1
ATOM 2897 C C . GLY A 1 212 ? 54.679 40.767 42.521 1.00 72.41 186 GLY X C 1
ATOM 2898 O O . GLY A 1 212 ? 55.206 41.774 43.011 1.00 63.00 186 GLY X O 1
ATOM 2902 N N . LYS A 1 213 ? 53.775 40.838 41.546 1.00 70.15 187 LYS X N 1
ATOM 2903 C CA . LYS A 1 213 ? 53.396 42.128 40.985 1.00 67.05 187 LYS X CA 1
ATOM 2904 C C . LYS A 1 213 ? 52.845 43.038 42.076 1.00 64.83 187 LYS X C 1
ATOM 2905 O O . LYS A 1 213 ? 52.100 42.602 42.959 1.00 58.88 187 LYS X O 1
ATOM 2924 N N . ALA A 1 214 ? 53.226 44.310 42.013 1.00 63.53 188 ALA X N 1
ATOM 2925 C CA . ALA A 1 214 ? 52.800 45.322 42.971 1.00 59.58 188 ALA X CA 1
ATOM 2926 C C . ALA A 1 214 ? 51.788 46.237 42.295 1.00 64.38 188 ALA X C 1
ATOM 2927 O O . ALA A 1 214 ? 52.094 46.855 41.270 1.00 61.31 188 ALA X O 1
ATOM 2934 N N . TYR A 1 215 ? 50.590 46.318 42.864 1.00 56.51 189 TYR X N 1
ATOM 2935 C CA . TYR A 1 215 ? 49.515 47.134 42.319 1.00 57.47 189 TYR X CA 1
ATOM 2936 C C . TYR A 1 215 ? 49.445 48.454 43.073 1.00 60.64 189 TYR X C 1
ATOM 2937 O O . TYR A 1 215 ? 49.453 48.471 44.309 1.00 56.26 189 TYR X O 1
ATOM 2955 N N . ILE A 1 216 ? 49.383 49.554 42.329 1.00 56.49 190 ILE X N 1
ATOM 2956 C CA . ILE A 1 216 ? 49.327 50.896 42.899 1.00 51.07 190 ILE X CA 1
ATOM 2957 C C . ILE A 1 216 ? 47.881 51.369 42.874 1.00 45.85 190 ILE X C 1
ATOM 2958 O O . ILE A 1 216 ? 47.208 51.276 41.841 1.00 53.52 190 ILE X O 1
ATOM 2974 N N . GLN A 1 217 ? 47.405 51.882 44.004 1.00 47.59 191 GLN X N 1
ATOM 2975 C CA . GLN A 1 217 ? 46.030 52.346 44.160 1.00 45.85 191 GLN X CA 1
ATOM 2976 C C . GLN A 1 217 ? 46.062 53.857 44.370 1.00 48.39 191 GLN X C 1
ATOM 2977 O O . GLN A 1 217 ? 46.489 54.335 45.425 1.00 46.96 191 GLN X O 1
ATOM 2991 N N . SER A 1 218 ? 45.620 54.603 43.361 1.00 44.77 192 SER X N 1
ATOM 2992 C CA . SER A 1 218 ? 45.597 56.058 43.402 1.00 50.37 192 SER X CA 1
ATOM 2993 C C . SER A 1 218 ? 44.168 56.545 43.212 1.00 46.32 192 SER X C 1
ATOM 2994 O O . SER A 1 218 ? 43.392 55.947 42.459 1.00 49.88 192 SER X O 1
ATOM 3002 N N . MET A 1 219 ? 43.822 57.628 43.903 1.00 41.92 193 MET X N 1
ATOM 3003 C CA . MET A 1 219 ? 42.490 58.209 43.811 1.00 42.67 193 MET X CA 1
ATOM 3004 C C . MET A 1 219 ? 42.483 59.291 42.737 1.00 46.35 193 MET X C 1
ATOM 3005 O O . MET A 1 219 ? 43.370 60.150 42.705 1.00 42.05 193 MET X O 1
ATOM 3019 N N . VAL A 1 220 ? 41.490 59.237 41.856 1.00 44.05 194 VAL X N 1
ATOM 3020 C CA . VAL A 1 220 ? 41.372 60.153 40.728 1.00 38.23 194 VAL X CA 1
ATOM 3021 C C . VAL A 1 220 ? 40.138 61.007 40.971 1.00 40.05 194 VAL X C 1
ATOM 3022 O O . VAL A 1 220 ? 39.012 60.497 40.982 1.00 38.06 194 VAL X O 1
ATOM 3035 N N . THR A 1 221 ? 40.344 62.304 41.163 1.00 38.42 195 THR X N 1
ATOM 3036 C CA . THR A 1 221 ? 39.257 63.240 41.411 1.00 39.35 195 THR X CA 1
ATOM 3037 C C . THR A 1 221 ? 38.894 63.956 40.115 1.00 41.57 195 THR X C 1
ATOM 3038 O O . THR A 1 221 ? 39.761 64.539 39.456 1.00 44.76 195 THR X O 1
ATOM 3049 N N . ILE A 1 222 ? 37.616 63.901 39.752 1.00 33.32 196 ILE X N 1
ATOM 3050 C CA . ILE A 1 222 ? 37.077 64.653 38.625 1.00 42.10 196 ILE X CA 1
ATOM 3051 C C . ILE A 1 222 ? 36.272 65.812 39.199 1.00 42.56 196 ILE X C 1
ATOM 3052 O O . ILE A 1 222 ? 35.300 65.601 39.934 1.00 34.45 196 ILE X O 1
ATOM 3068 N N . SER A 1 223 ? 36.686 67.034 38.872 1.00 34.79 197 SER X N 1
ATOM 3069 C CA . SER A 1 223 ? 35.988 68.239 39.302 1.00 45.45 197 SER X CA 1
ATOM 3070 C C . SER A 1 223 ? 35.141 68.729 38.134 1.00 40.57 197 SER X C 1
ATOM 3071 O O . SER A 1 223 ? 35.676 69.208 37.130 1.00 40.35 197 SER X O 1
ATOM 3079 N N . TYR A 1 224 ? 33.822 68.598 38.263 1.00 40.04 198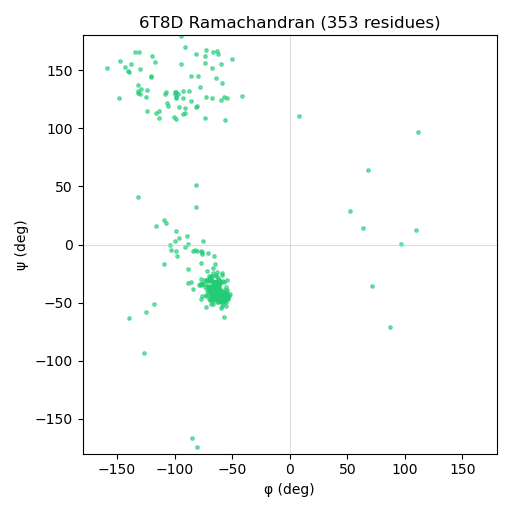 TYR X N 1
ATOM 3080 C CA . TYR A 1 224 ? 32.893 68.962 37.200 1.00 37.15 198 TYR X CA 1
ATOM 3081 C C . TYR A 1 224 ? 32.451 70.407 37.402 1.00 48.30 198 TYR X C 1
ATOM 3082 O O . TYR A 1 224 ? 31.751 70.723 38.371 1.00 44.63 198 TYR X O 1
ATOM 3100 N N . GLY A 1 225 ? 32.865 71.280 36.494 1.00 37.88 199 GLY X N 1
ATOM 3101 C CA . GLY A 1 225 ? 32.398 72.647 36.504 1.00 44.42 199 GLY X CA 1
ATOM 3102 C C . GLY A 1 225 ? 31.161 72.833 35.647 1.00 40.62 199 GLY X C 1
ATOM 3103 O O . GLY A 1 225 ? 30.744 71.947 34.905 1.00 40.71 199 GLY X O 1
ATOM 3107 N N . VAL A 1 226 ? 30.560 74.017 35.770 1.00 39.28 200 VAL X N 1
ATOM 3108 C CA . VAL A 1 226 ? 29.418 74.403 34.952 1.00 36.11 200 VAL X CA 1
ATOM 3109 C C . VAL A 1 226 ? 29.607 75.847 34.515 1.00 41.52 200 VAL X C 1
ATOM 3110 O O . VAL A 1 226 ? 30.301 76.634 35.165 1.00 46.85 200 VAL X O 1
ATOM 3123 N N . VAL A 1 227 ? 28.976 76.192 33.398 1.00 38.62 201 VAL X N 1
ATOM 3124 C CA . VAL A 1 227 ? 29.104 77.515 32.798 1.00 38.03 201 VAL X CA 1
ATOM 3125 C C . VAL A 1 227 ? 27.920 78.370 33.227 1.00 40.86 201 VAL X C 1
ATOM 3126 O O . VAL A 1 227 ? 26.763 77.947 33.115 1.00 33.46 201 VAL X O 1
ATOM 3139 N N . MET A 1 228 ? 28.210 79.571 33.724 1.00 41.78 202 MET X N 1
ATOM 3140 C CA . MET A 1 228 ? 27.195 80.516 34.169 1.00 42.53 202 MET X CA 1
ATOM 3141 C C . MET A 1 228 ? 26.945 81.546 33.073 1.00 45.00 202 MET X C 1
ATOM 3142 O O . MET A 1 228 ? 27.886 82.175 32.577 1.00 35.69 202 MET X O 1
ATOM 3156 N N . GLY A 1 229 ? 25.679 81.708 32.695 1.00 41.68 203 GLY X N 1
ATOM 3157 C CA . GLY A 1 229 ? 25.306 82.669 31.677 1.00 42.93 203 GLY X CA 1
ATOM 3158 C C . GLY A 1 229 ? 26.096 82.527 30.392 1.00 43.99 203 GLY X C 1
ATOM 3159 O O . GLY A 1 229 ? 26.305 83.509 29.673 1.00 51.69 203 GLY X O 1
ATOM 3163 N N . ALA A 1 230 ? 26.546 81.310 30.101 1.00 41.00 204 ALA X N 1
ATOM 3164 C CA . ALA A 1 230 ? 27.312 80.978 28.904 1.00 45.84 204 ALA X CA 1
ATOM 3165 C C . ALA A 1 230 ? 28.659 81.683 28.852 1.00 46.17 204 ALA X C 1
ATOM 3166 O O . ALA A 1 230 ? 29.306 81.695 27.797 1.00 40.91 204 ALA X O 1
ATOM 3173 N N . THR A 1 231 ? 29.110 82.257 29.966 1.00 31.83 205 THR X N 1
ATOM 3174 C CA . THR A 1 231 ? 30.299 83.099 29.978 1.00 43.39 205 THR X CA 1
ATOM 3175 C C . THR A 1 231 ? 31.413 82.554 30.856 1.00 48.23 205 THR X C 1
ATOM 3176 O O . THR A 1 231 ? 32.557 82.448 30.396 1.00 47.06 205 THR X O 1
ATOM 3187 N N . THR A 1 232 ? 31.123 82.208 32.109 1.00 40.13 206 THR X N 1
ATOM 3188 C CA . THR A 1 232 ? 32.157 81.897 33.088 1.00 45.51 206 THR X CA 1
ATOM 3189 C C . THR A 1 232 ? 31.948 80.509 33.675 1.00 50.26 206 THR X C 1
ATOM 3190 O O . THR A 1 232 ? 30.836 80.163 34.088 1.00 39.53 206 THR X O 1
ATOM 3201 N N . SER A 1 233 ? 33.028 79.734 33.740 1.00 48.07 207 SER X N 1
ATOM 3202 C CA . SER A 1 233 ? 33.004 78.407 34.337 1.00 44.62 207 SER X CA 1
ATOM 3203 C C . SER A 1 233 ? 33.272 78.519 35.832 1.00 45.27 207 SER X C 1
ATOM 3204 O O . SER A 1 233 ? 34.213 79.202 36.251 1.00 55.22 207 SER X O 1
ATOM 3212 N N . VAL A 1 234 ? 32.443 77.851 36.628 1.00 51.01 208 VAL X N 1
ATOM 3213 C CA . VAL A 1 234 ? 32.583 77.855 38.082 1.00 45.57 208 VAL X CA 1
ATOM 3214 C C . VAL A 1 234 ? 32.543 76.416 38.585 1.00 48.21 208 VAL X C 1
ATOM 3215 O O . VAL A 1 234 ? 31.909 75.561 37.949 1.00 49.17 208 VAL X O 1
ATOM 3228 N N . PRO A 1 235 ? 33.202 76.099 39.700 1.00 45.46 209 PRO X N 1
ATOM 3229 C CA . PRO A 1 235 ? 33.105 74.736 40.242 1.00 46.93 209 PRO X CA 1
ATOM 3230 C C . PRO A 1 235 ? 31.682 74.412 40.670 1.00 41.77 209 PRO X C 1
ATOM 3231 O O . PRO A 1 235 ? 30.958 75.266 41.183 1.00 42.35 209 PRO X O 1
ATOM 3242 N N . PHE A 1 236 ? 31.283 73.160 40.452 1.00 39.06 210 PHE X N 1
ATOM 3243 C CA . PHE A 1 236 ? 29.993 72.672 40.927 1.00 41.16 210 PHE X CA 1
ATOM 3244 C C . PHE A 1 236 ? 30.136 71.427 41.791 1.00 36.43 210 PHE X C 1
ATOM 3245 O O . PHE A 1 236 ? 29.694 71.432 42.944 1.00 39.96 210 PHE X O 1
ATOM 3262 N N . LEU A 1 237 ? 30.735 70.356 41.272 1.00 38.89 211 LEU X N 1
ATOM 3263 C CA . LEU A 1 237 ? 30.763 69.071 41.957 1.00 38.52 211 LEU X CA 1
ATOM 3264 C C . LEU A 1 237 ? 32.129 68.424 41.793 1.00 41.11 211 LEU X C 1
ATOM 3265 O O . LEU A 1 237 ? 32.804 68.609 40.778 1.00 43.38 211 LEU X O 1
ATOM 3281 N N . SER A 1 238 ? 32.528 67.659 42.809 1.00 38.02 212 SER X N 1
ATOM 3282 C CA . SER A 1 238 ? 33.798 66.949 42.825 1.00 42.83 212 SER X CA 1
ATOM 3283 C C . SER A 1 238 ? 33.561 65.506 43.251 1.00 40.05 212 SER X C 1
ATOM 3284 O O . SER A 1 238 ? 32.803 65.242 44.189 1.00 40.88 212 SER X O 1
ATOM 3292 N N . PHE A 1 239 ? 34.222 64.576 42.565 1.00 38.34 213 PHE X N 1
ATOM 3293 C CA . PHE A 1 239 ? 33.953 63.151 42.718 1.00 38.51 213 PHE X CA 1
ATOM 3294 C C . PHE A 1 239 ? 35.252 62.397 42.484 1.00 43.85 213 PHE X C 1
ATOM 3295 O O . PHE A 1 239 ? 35.895 62.582 41.446 1.00 37.64 213 PHE X O 1
ATOM 3312 N N . ALA A 1 240 ? 35.633 61.555 43.443 1.00 42.33 214 ALA X N 1
ATOM 3313 C CA . ALA A 1 240 ? 36.892 60.827 43.383 1.00 40.39 214 ALA X CA 1
ATOM 3314 C C . ALA A 1 240 ? 36.649 59.325 43.399 1.00 43.79 214 ALA X C 1
ATOM 3315 O O . ALA A 1 240 ? 35.731 58.838 44.067 1.00 40.23 214 ALA X O 1
ATOM 3322 N N . GLY A 1 241 ? 37.490 58.600 42.665 1.00 40.58 215 GLY X N 1
ATOM 3323 C CA . GLY A 1 241 ? 37.437 57.150 42.646 1.00 43.96 215 GLY X CA 1
ATOM 3324 C C . GLY A 1 241 ? 38.827 56.581 42.462 1.00 48.63 215 GLY X C 1
ATOM 3325 O O . GLY A 1 241 ? 39.734 57.250 41.955 1.00 47.02 215 GLY X O 1
ATOM 3329 N N . ALA A 1 242 ? 38.985 55.327 42.872 1.00 44.62 216 ALA X N 1
ATOM 3330 C CA . ALA A 1 242 ? 40.294 54.689 42.885 1.00 40.45 216 ALA X CA 1
ATOM 3331 C C . ALA A 1 242 ? 40.613 54.083 41.526 1.00 38.52 216 ALA X C 1
ATOM 3332 O O . ALA A 1 242 ? 39.725 53.578 40.831 1.00 44.07 216 ALA X O 1
ATOM 3339 N N . LEU A 1 243 ? 41.892 54.134 41.154 1.00 39.35 217 LEU X N 1
ATOM 3340 C CA . LEU A 1 243 ? 42.386 53.549 39.914 1.00 39.73 217 LEU X CA 1
ATOM 3341 C C . LEU A 1 243 ? 43.628 52.727 40.221 1.00 47.96 217 LEU X C 1
ATOM 3342 O O . LEU A 1 243 ? 44.549 53.216 40.883 1.00 46.42 217 LEU X O 1
ATOM 3358 N N . PHE A 1 244 ? 43.653 51.489 39.737 1.00 38.46 218 PHE X N 1
ATOM 3359 C CA . PHE A 1 244 ? 44.756 50.568 39.973 1.00 46.72 218 PHE X CA 1
ATOM 3360 C C . PHE A 1 244 ? 45.677 50.534 38.761 1.00 44.18 218 PHE X C 1
ATOM 3361 O O . PHE A 1 244 ? 45.218 50.343 37.630 1.00 42.51 218 PHE X O 1
ATOM 3378 N N . THR A 1 245 ? 46.974 50.707 39.001 1.00 45.52 219 THR X N 1
ATOM 3379 C CA . THR A 1 245 ? 47.988 50.611 37.962 1.00 51.58 219 THR X CA 1
ATOM 3380 C C . THR A 1 245 ? 49.152 49.767 38.468 1.00 52.07 219 THR X C 1
ATOM 3381 O O . THR A 1 245 ? 49.291 49.508 39.666 1.00 54.78 219 THR X O 1
ATOM 3392 N N . VAL A 1 246 ? 50.003 49.347 37.534 1.00 57.50 220 VAL X N 1
ATOM 3393 C CA . VAL A 1 246 ? 51.235 48.632 37.846 1.00 65.65 220 VAL X CA 1
ATOM 3394 C C . VAL A 1 246 ? 52.376 49.310 37.101 1.00 63.73 220 VAL X C 1
ATOM 3395 O O . VAL A 1 246 ? 52.282 49.544 35.890 1.00 64.46 220 VAL X O 1
ATOM 3408 N N . GLY A 1 247 ? 53.444 49.632 37.823 1.00 63.55 221 GLY X N 1
ATOM 3409 C CA . GLY A 1 247 ? 54.603 50.249 37.211 1.00 72.10 221 GLY X CA 1
ATOM 3410 C C . GLY A 1 247 ? 54.516 51.758 37.139 1.00 68.46 221 GLY X C 1
ATOM 3411 O O . GLY A 1 247 ? 55.237 52.459 37.854 1.00 74.60 221 GLY X O 1
ATOM 3415 N N . TYR A 1 248 ? 53.642 52.269 36.278 1.00 68.29 222 TYR X N 1
ATOM 3416 C CA . TYR A 1 248 ? 53.497 53.705 36.100 1.00 63.77 222 TYR X CA 1
ATOM 3417 C C . TYR A 1 248 ? 52.380 54.249 36.986 1.00 62.37 222 TYR X C 1
ATOM 3418 O O . TYR A 1 248 ? 51.454 53.533 37.376 1.00 65.48 222 TYR X O 1
ATOM 3436 N N . SER A 1 249 ? 52.484 55.537 37.300 1.00 52.90 223 SER X N 1
ATOM 3437 C CA . SER A 1 249 ? 51.523 56.185 38.175 1.00 54.70 2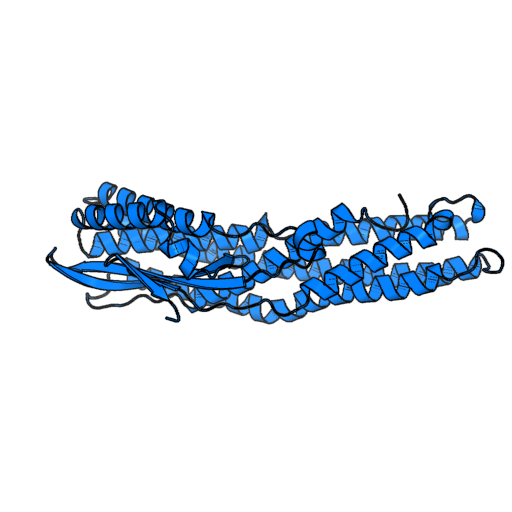23 SER X CA 1
ATOM 3438 C C . SER A 1 249 ? 50.189 56.387 37.457 1.00 47.19 223 SER X C 1
ATOM 3439 O O . SER A 1 249 ? 50.072 56.241 36.237 1.00 49.51 223 SER X O 1
ATOM 3447 N N . ALA A 1 250 ? 49.167 56.735 38.243 1.00 53.69 224 ALA X N 1
ATOM 3448 C CA . ALA A 1 250 ? 47.852 56.994 37.668 1.00 46.08 224 ALA X CA 1
ATO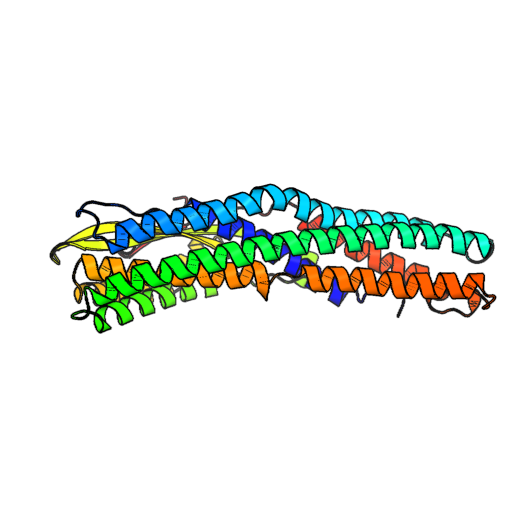M 3449 C C . ALA A 1 250 ? 47.895 58.178 36.711 1.00 50.02 224 ALA X C 1
ATOM 3450 O O . ALA A 1 250 ? 47.214 58.179 35.681 1.00 50.68 224 ALA X O 1
ATOM 3457 N N . TYR A 1 251 ? 48.692 59.197 37.036 1.00 47.45 225 TYR X N 1
ATOM 3458 C CA . TYR A 1 251 ? 48.791 60.364 36.167 1.00 53.13 225 TYR X CA 1
ATOM 3459 C C . TYR A 1 251 ? 49.431 60.004 34.832 1.00 54.30 225 TYR X C 1
ATOM 3460 O O . TYR A 1 251 ? 49.018 60.510 33.783 1.00 55.36 225 TYR X O 1
ATOM 3478 N N . SER A 1 252 ? 50.439 59.130 34.853 1.00 58.68 226 SER X N 1
ATOM 3479 C CA . SER A 1 252 ? 51.144 58.786 33.622 1.00 55.91 226 SER X CA 1
ATOM 3480 C C . SER A 1 252 ? 50.187 58.275 32.553 1.00 56.91 226 SER X C 1
ATOM 3481 O O . SER A 1 252 ? 50.283 58.668 31.384 1.00 60.27 226 SER X O 1
ATOM 3489 N N . THR A 1 253 ? 49.252 57.403 32.927 1.00 54.04 227 THR X N 1
ATOM 3490 C CA . THR A 1 253 ? 48.385 56.761 31.948 1.00 57.97 227 THR X CA 1
ATOM 3491 C C . THR A 1 253 ? 47.131 57.570 31.644 1.00 46.05 227 THR X C 1
ATOM 3492 O O . THR A 1 253 ? 46.647 57.537 30.507 1.00 51.70 227 THR X O 1
ATOM 3503 N N . ILE A 1 254 ? 46.593 58.303 32.619 1.00 51.62 228 ILE X N 1
ATOM 3504 C CA . ILE A 1 254 ? 45.417 59.129 32.352 1.00 46.00 228 ILE X CA 1
ATOM 3505 C C . ILE A 1 254 ? 45.786 60.296 31.443 1.00 53.42 228 ILE X C 1
ATOM 3506 O O . ILE A 1 254 ? 45.105 60.574 30.448 1.00 46.20 228 ILE X O 1
ATOM 3522 N N . SER A 1 255 ? 46.873 60.997 31.770 1.00 44.09 229 SER X N 1
ATOM 3523 C CA . SER A 1 255 ? 47.303 62.123 30.951 1.00 51.29 229 SER X CA 1
ATOM 3524 C C . SER A 1 255 ? 47.735 61.687 29.558 1.00 55.85 229 SER X C 1
ATOM 3525 O O . SER A 1 255 ? 47.820 62.526 28.656 1.00 48.94 229 SER X O 1
ATOM 3533 N N . SER A 1 256 ? 47.997 60.395 29.360 1.00 57.01 230 SER X N 1
ATOM 3534 C CA . SER A 1 256 ? 48.484 59.883 28.088 1.00 54.41 230 SER X CA 1
ATOM 3535 C C . SER A 1 256 ? 47.386 59.298 27.211 1.00 55.88 230 SER X C 1
ATOM 3536 O O . SER A 1 256 ? 47.648 58.995 26.043 1.00 57.33 230 SER X O 1
ATOM 3544 N N . ALA A 1 257 ? 46.175 59.129 27.735 1.00 55.80 231 ALA X N 1
ATOM 3545 C CA . ALA A 1 257 ? 45.110 58.442 27.016 1.00 54.13 231 ALA X CA 1
ATOM 3546 C C . ALA A 1 257 ? 44.375 59.429 26.118 1.00 53.79 231 ALA X C 1
ATOM 3547 O O . ALA A 1 257 ? 43.855 60.443 26.596 1.00 52.03 231 ALA X O 1
ATOM 3554 N N . LYS A 1 258 ? 44.321 59.120 24.820 1.00 59.21 232 LYS X N 1
ATOM 3555 C CA . LYS A 1 258 ? 43.635 60.001 23.880 1.00 57.63 232 LYS X CA 1
ATOM 3556 C C . LYS A 1 258 ? 42.131 60.008 24.130 1.00 48.65 232 LYS X C 1
ATOM 3557 O O . LYS A 1 258 ? 41.482 61.055 24.020 1.00 43.67 232 LYS X O 1
ATOM 3576 N N . GLU A 1 259 ? 41.556 58.852 24.469 1.00 44.24 233 GLU X N 1
ATOM 3577 C CA . GLU A 1 259 ? 40.113 58.792 24.666 1.00 45.65 233 GLU X CA 1
ATOM 3578 C C . GLU A 1 259 ? 39.663 59.725 25.782 1.00 44.02 233 GLU X C 1
ATOM 3579 O O . GLU A 1 259 ? 38.550 60.258 25.731 1.00 40.83 233 GLU X O 1
ATOM 3591 N N . VAL A 1 260 ? 40.508 59.937 26.791 1.00 45.20 234 VAL X N 1
ATOM 3592 C CA . VAL A 1 260 ? 40.127 60.793 27.911 1.00 42.46 234 VAL X CA 1
ATOM 3593 C C . VAL A 1 260 ? 40.021 62.245 27.458 1.00 47.84 234 VAL X C 1
ATOM 3594 O O . VAL A 1 260 ? 39.013 62.918 27.703 1.00 48.12 234 VAL X O 1
ATOM 3607 N N . GLN A 1 261 ? 41.063 62.751 26.792 1.00 50.31 235 GLN X N 1
ATOM 3608 C CA . GLN A 1 261 ? 41.035 64.133 26.326 1.00 42.94 235 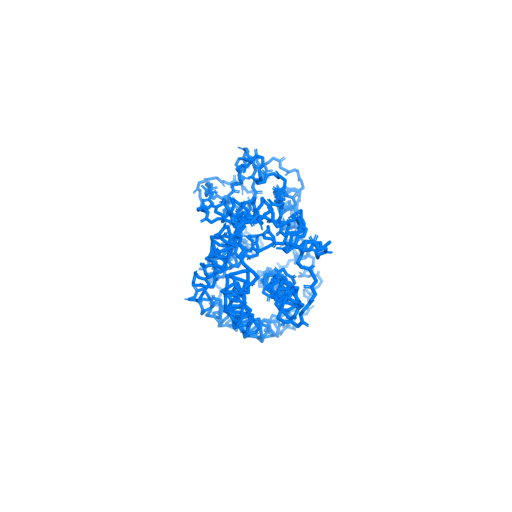GLN X CA 1
ATOM 3609 C C . GLN A 1 261 ? 39.929 64.351 25.303 1.00 42.57 235 GLN X C 1
ATOM 3610 O O . GLN A 1 261 ? 39.325 65.429 25.259 1.00 49.84 235 GLN X O 1
ATOM 3624 N N . GLN A 1 262 ? 39.651 63.345 24.473 1.00 45.32 236 GLN X N 1
ATOM 3625 C CA . GLN A 1 262 ? 38.557 63.457 23.517 1.00 45.84 236 GLN X CA 1
ATOM 3626 C C . GLN A 1 262 ? 37.222 63.597 24.236 1.00 40.76 236 GLN X C 1
ATOM 3627 O O . GLN A 1 262 ? 36.395 64.441 23.875 1.00 34.62 236 GLN X O 1
ATOM 3641 N N . ASP A 1 263 ? 36.992 62.770 25.259 1.00 41.96 237 ASP X N 1
ATOM 3642 C CA . ASP A 1 263 ? 35.741 62.859 26.003 1.00 41.26 237 ASP X CA 1
ATOM 3643 C C . ASP A 1 263 ? 35.627 64.199 26.718 1.00 37.31 237 ASP X C 1
ATOM 3644 O O . ASP A 1 263 ? 34.532 64.762 26.830 1.00 40.73 237 ASP X O 1
ATOM 3653 N N . LEU A 1 264 ? 36.749 64.724 27.214 1.00 39.96 238 LEU X N 1
ATOM 3654 C CA . LEU A 1 264 ? 36.710 66.010 27.902 1.00 47.53 238 LEU X CA 1
ATOM 3655 C C . LEU A 1 264 ? 36.298 67.128 26.952 1.00 43.23 238 LEU X C 1
ATOM 3656 O O . LEU A 1 264 ? 35.495 67.997 27.313 1.00 41.24 238 LEU X O 1
ATOM 3672 N N . ASP A 1 265 ? 36.838 67.123 25.731 1.00 45.75 239 ASP X N 1
ATOM 3673 C CA . ASP A 1 265 ? 36.534 68.199 24.793 1.00 42.98 239 ASP X CA 1
ATOM 3674 C C . ASP A 1 265 ? 35.077 68.154 24.349 1.00 39.11 239 ASP X C 1
ATOM 3675 O O . ASP A 1 265 ? 34.426 69.198 24.237 1.00 39.96 239 ASP X O 1
ATOM 3684 N N . LYS A 1 266 ? 34.539 66.957 24.098 1.00 38.06 240 LYS X N 1
ATOM 3685 C CA . LYS A 1 266 ? 33.141 66.873 23.688 1.00 44.66 240 LYS X CA 1
ATOM 3686 C C . LYS A 1 266 ? 32.202 67.230 24.834 1.00 47.10 240 LYS X C 1
ATOM 3687 O O . LYS A 1 266 ? 31.121 67.784 24.596 1.00 43.51 240 LYS X O 1
ATOM 3706 N N . LEU A 1 267 ? 32.595 66.938 26.080 1.00 34.56 241 LEU X N 1
ATOM 3707 C CA . LEU A 1 267 ? 31.775 67.335 27.220 1.00 34.69 241 LEU X CA 1
ATOM 3708 C C . LEU A 1 267 ? 31.674 68.854 27.323 1.00 29.97 241 LEU X C 1
ATOM 3709 O O . LEU A 1 267 ? 30.598 69.395 27.601 1.00 32.37 241 LEU X O 1
ATOM 3725 N N . THR A 1 268 ? 32.786 69.559 27.100 1.00 34.11 242 THR X N 1
ATOM 3726 C CA . THR A 1 268 ? 32.757 71.019 27.140 1.00 37.77 242 THR X CA 1
ATOM 3727 C C . THR A 1 268 ? 31.770 71.575 26.121 1.00 37.58 242 THR X C 1
ATOM 3728 O O . THR A 1 268 ? 30.980 72.476 26.427 1.00 36.14 242 THR X O 1
ATOM 3739 N N . GLN A 1 269 ? 31.809 71.057 24.892 1.00 38.77 243 GLN X N 1
ATOM 3740 C CA . GLN A 1 269 ? 30.909 71.561 23.861 1.00 36.13 243 GLN X CA 1
ATOM 3741 C C . GLN A 1 269 ? 29.461 71.207 24.173 1.00 38.15 243 GLN X C 1
ATOM 3742 O O . GLN A 1 269 ? 28.552 71.999 23.904 1.00 34.66 243 GLN X O 1
ATOM 3756 N N . LEU A 1 270 ? 29.222 70.026 24.753 1.00 38.55 244 LEU X N 1
ATOM 3757 C CA . LEU A 1 270 ? 27.850 69.637 25.058 1.00 29.78 244 LEU X CA 1
ATOM 3758 C C . LEU A 1 270 ? 27.271 70.467 26.195 1.00 40.38 244 LEU X C 1
ATOM 3759 O O . LEU A 1 270 ? 26.051 70.662 26.261 1.00 40.23 244 LEU X O 1
ATOM 3775 N N . GLN A 1 271 ? 28.119 70.967 27.092 1.00 33.58 245 GLN X N 1
ATOM 3776 C CA . GLN A 1 271 ? 27.648 71.790 28.199 1.00 34.51 245 GLN X CA 1
ATOM 3777 C C . GLN A 1 271 ? 27.295 73.209 27.770 1.00 39.17 245 GLN X C 1
ATOM 3778 O O . GLN A 1 271 ? 26.719 73.954 28.570 1.00 39.31 245 GLN X O 1
ATOM 3792 N N . THR A 1 272 ? 27.602 73.596 26.530 1.00 42.06 246 THR X N 1
ATOM 3793 C CA . THR A 1 272 ? 27.189 74.899 26.028 1.00 42.20 246 THR X CA 1
ATOM 3794 C C . THR A 1 272 ? 25.753 74.906 25.521 1.00 49.44 246 THR X C 1
ATOM 3795 O O . THR A 1 272 ? 25.248 75.971 25.148 1.00 54.00 246 THR X O 1
ATOM 3806 N N . LEU A 1 273 ? 25.088 73.753 25.491 1.00 47.15 247 LEU X N 1
ATOM 3807 C CA . LEU A 1 273 ? 23.724 73.655 24.994 1.00 48.23 247 LEU X CA 1
ATOM 3808 C C . LEU A 1 273 ? 22.686 73.717 26.105 1.00 48.45 247 LEU X C 1
ATOM 3809 O O . LEU A 1 273 ? 21.494 73.530 25.837 1.00 47.69 247 LEU X O 1
ATOM 3825 N N . ALA A 1 274 ? 23.103 73.965 27.344 1.00 47.65 248 ALA X N 1
ATOM 3826 C CA . ALA A 1 274 ? 22.209 73.801 28.477 1.00 38.58 248 ALA X CA 1
ATOM 3827 C C . ALA A 1 274 ? 22.408 74.913 29.492 1.00 44.85 248 ALA X C 1
ATOM 3828 O O . ALA A 1 274 ? 23.508 75.451 29.651 1.00 29.57 248 ALA X O 1
ATOM 3835 N N . SER A 1 275 ? 21.312 75.243 30.178 1.00 41.70 249 SER X N 1
ATOM 3836 C CA . SER A 1 275 ? 21.326 76.136 31.327 1.00 44.24 249 SER X CA 1
ATOM 3837 C C . SER A 1 275 ? 22.385 75.729 32.342 1.00 38.68 249 SER X C 1
ATOM 3838 O O . SER A 1 275 ? 22.837 74.580 32.349 1.00 30.72 249 SER X O 1
ATOM 3846 N N . GLU A 1 276 ? 22.788 76.663 33.209 1.00 39.62 250 GLU X N 1
ATOM 3847 C CA . GLU A 1 276 ? 23.644 76.285 34.328 1.00 50.26 250 GLU X CA 1
ATOM 3848 C C . GLU A 1 276 ? 22.975 75.207 35.171 1.00 41.09 250 GLU X C 1
ATOM 3849 O O . GLU A 1 276 ? 23.625 74.244 35.597 1.00 39.18 250 GLU X O 1
ATOM 3861 N N . GLU A 1 277 ? 21.667 75.344 35.403 1.00 43.39 251 GLU X N 1
ATOM 3862 C CA . GLU A 1 277 ? 20.957 74.392 36.249 1.00 47.84 251 GLU X CA 1
ATOM 3863 C C . GLU A 1 277 ? 20.794 73.046 35.555 1.00 43.55 251 GLU X C 1
ATOM 3864 O O . GLU A 1 277 ? 20.903 71.996 36.199 1.00 43.92 251 GLU X O 1
ATOM 3876 N N . ALA A 1 278 ? 20.526 73.053 34.246 1.00 41.54 252 ALA X N 1
ATOM 3877 C CA . ALA A 1 278 ? 20.414 71.796 33.515 1.00 43.35 252 ALA X CA 1
ATOM 3878 C C . ALA A 1 278 ? 21.759 71.085 33.445 1.00 36.42 252 ALA X C 1
ATOM 3879 O O . ALA A 1 278 ? 21.822 69.855 33.547 1.00 37.82 252 ALA X O 1
ATOM 3886 N N . GLN A 1 279 ? 22.845 71.839 33.262 1.00 33.36 253 GLN X N 1
ATOM 3887 C CA . GLN A 1 279 ? 24.176 71.251 33.372 1.00 38.82 253 GLN X CA 1
ATOM 3888 C C . GLN A 1 279 ? 24.343 70.558 34.719 1.00 39.92 253 GLN X C 1
ATOM 3889 O O . GLN A 1 279 ? 24.822 69.422 34.798 1.00 34.26 253 GLN X O 1
ATOM 3903 N N . ALA A 1 280 ? 23.950 71.245 35.798 1.00 37.19 254 ALA X N 1
ATOM 3904 C CA . ALA A 1 280 ? 24.079 70.674 37.135 1.00 38.81 254 ALA X CA 1
ATOM 3905 C C . ALA A 1 280 ? 23.252 69.404 37.285 1.00 37.21 254 ALA X C 1
ATOM 3906 O O . ALA A 1 280 ? 23.727 68.413 37.853 1.00 38.40 254 ALA X O 1
ATOM 3913 N N . ALA A 1 281 ? 22.013 69.411 36.787 1.00 37.78 255 ALA X N 1
ATOM 3914 C CA . ALA A 1 281 ? 21.156 68.238 36.935 1.00 42.34 255 ALA X CA 1
ATOM 3915 C C . ALA A 1 281 ? 21.680 67.054 36.134 1.00 41.40 255 ALA X C 1
ATOM 3916 O O . ALA A 1 281 ? 21.482 65.898 36.532 1.00 30.50 255 ALA X O 1
ATOM 3923 N N . ALA A 1 282 ? 22.341 67.317 35.002 1.00 34.43 256 ALA X N 1
ATOM 3924 C CA . ALA A 1 282 ? 22.905 66.229 34.212 1.00 37.81 256 ALA X CA 1
ATOM 3925 C C . ALA A 1 282 ? 24.132 65.639 34.893 1.00 34.99 256 ALA X C 1
ATOM 3926 O O . ALA A 1 282 ? 24.292 64.414 34.945 1.00 40.77 256 ALA X O 1
ATOM 3933 N N . ILE A 1 283 ? 25.018 66.493 35.404 1.00 38.37 257 ILE X N 1
ATOM 3934 C CA . ILE A 1 283 ? 26.157 66.004 36.174 1.00 38.29 257 ILE X CA 1
ATOM 3935 C C . ILE A 1 283 ? 25.670 65.175 37.357 1.00 32.00 257 ILE X C 1
ATOM 3936 O O . ILE A 1 283 ? 26.153 64.065 37.605 1.00 31.02 257 ILE X O 1
ATOM 3952 N N . THR A 1 284 ? 24.695 65.703 38.100 1.00 33.96 258 THR X N 1
ATOM 3953 C CA . THR A 1 284 ? 24.218 65.014 39.294 1.00 35.22 258 THR X CA 1
ATOM 3954 C C . THR A 1 284 ? 23.627 63.649 38.951 1.00 35.36 258 THR X C 1
ATOM 3955 O O . THR A 1 284 ? 23.816 62.679 39.694 1.00 36.81 258 THR X O 1
ATOM 3966 N N . LYS A 1 285 ? 22.913 63.547 37.826 1.00 39.04 259 LYS X N 1
ATOM 3967 C CA . LYS A 1 285 ? 22.311 62.267 37.462 1.00 36.02 259 LYS X CA 1
ATOM 3968 C C . LYS A 1 285 ? 23.377 61.246 37.088 1.00 29.32 259 LYS X C 1
ATOM 3969 O O . LYS A 1 285 ? 23.250 60.062 37.416 1.00 36.09 259 LYS X O 1
ATOM 3988 N N . ALA A 1 286 ? 24.434 61.680 36.395 1.00 34.27 260 ALA X N 1
ATOM 3989 C CA . ALA A 1 286 ? 25.496 60.748 36.027 1.00 33.75 260 ALA X CA 1
ATOM 3990 C C . ALA A 1 286 ? 26.224 60.236 37.265 1.00 37.57 260 ALA X C 1
ATOM 3991 O O . ALA A 1 286 ? 26.547 59.045 37.358 1.00 34.35 260 ALA X O 1
ATOM 3998 N N . ILE A 1 287 ? 26.482 61.121 38.229 1.00 35.21 261 ILE X N 1
ATOM 3999 C CA . ILE A 1 287 ? 27.166 60.713 39.449 1.00 32.10 261 ILE X CA 1
ATOM 4000 C C . ILE A 1 287 ? 26.278 59.796 40.282 1.00 30.45 261 ILE X C 1
ATOM 4001 O O . ILE A 1 287 ? 26.761 58.853 40.919 1.00 35.99 261 ILE X O 1
ATOM 4017 N N . ILE A 1 288 ? 24.970 60.060 40.303 1.00 31.99 262 ILE X N 1
ATOM 4018 C CA . ILE A 1 288 ? 24.053 59.170 41.012 1.00 32.17 262 ILE X CA 1
ATOM 4019 C C . ILE A 1 288 ? 24.111 57.771 40.416 1.00 38.26 262 ILE X C 1
ATOM 4020 O O . ILE A 1 288 ? 24.130 56.771 41.143 1.00 33.01 262 ILE X O 1
ATOM 4036 N N . GLN A 1 289 ? 24.144 57.678 39.081 1.00 30.78 263 GLN X N 1
ATOM 4037 C CA . GLN A 1 289 ? 24.216 56.370 38.436 1.00 30.46 263 GLN X CA 1
ATOM 4038 C C . GLN A 1 289 ? 25.516 55.654 38.784 1.00 30.82 263 GLN X C 1
ATOM 4039 O O . GLN A 1 289 ? 25.522 54.440 39.023 1.00 29.62 263 GLN X O 1
ATOM 4053 N N . THR A 1 290 ? 26.633 56.385 38.810 1.00 27.28 264 THR X N 1
ATOM 4054 C CA . THR A 1 290 ? 27.903 55.754 39.153 1.00 33.61 264 THR X CA 1
ATOM 4055 C C . THR A 1 290 ? 27.882 55.226 40.583 1.00 35.22 264 THR X C 1
ATOM 4056 O O . THR A 1 290 ? 28.343 54.110 40.849 1.00 37.31 264 THR X O 1
ATOM 4067 N N . LEU A 1 291 ? 27.345 56.013 41.518 1.00 32.10 265 LEU X N 1
ATOM 4068 C CA . LEU A 1 291 ? 27.268 55.548 42.899 1.00 37.51 265 LEU X CA 1
ATOM 4069 C C . LEU A 1 291 ? 26.431 54.280 43.004 1.00 35.11 265 LEU X C 1
ATOM 4070 O O . LEU A 1 291 ? 26.763 53.371 43.771 1.00 31.27 265 LEU X O 1
ATOM 4086 N N . SER A 1 292 ? 25.339 54.202 42.238 1.00 34.02 266 SER X N 1
ATOM 4087 C CA . SER A 1 292 ? 24.450 53.051 42.332 1.00 40.59 266 SER X CA 1
ATOM 4088 C C . SER A 1 292 ? 25.099 51.805 41.745 1.00 35.72 266 SER X C 1
ATOM 4089 O O . SER A 1 292 ? 24.901 50.696 42.253 1.00 42.40 266 SER X O 1
ATOM 4097 N N . ASN A 1 293 ? 25.878 51.964 40.674 1.00 36.77 267 ASN X N 1
ATOM 4098 C CA . ASN A 1 293 ? 26.514 50.803 40.063 1.00 36.51 267 ASN X CA 1
ATOM 4099 C C . ASN A 1 293 ? 27.614 50.245 40.952 1.00 38.05 267 ASN X C 1
ATOM 4100 O O . ASN A 1 293 ? 27.790 49.023 41.033 1.00 31.63 267 ASN X O 1
ATOM 4111 N N . MET A 1 294 ? 28.370 51.107 41.633 1.00 30.45 268 MET X N 1
ATOM 4112 C CA . MET A 1 294 ? 29.471 50.608 42.446 1.00 39.86 268 MET X CA 1
ATOM 4113 C C . MET A 1 294 ? 28.951 49.870 43.680 1.00 35.74 268 MET X C 1
ATOM 4114 O O . MET A 1 294 ? 29.568 48.900 44.125 1.00 41.22 268 MET X O 1
ATOM 4128 N N . SER A 1 295 ? 27.846 50.348 44.260 1.00 38.20 269 SER X N 1
ATOM 4129 C CA . SER A 1 295 ? 27.270 49.622 45.393 1.00 34.54 269 SER X CA 1
ATOM 4130 C C . SER A 1 295 ? 26.728 48.268 44.945 1.00 37.13 269 SER X C 1
ATOM 4131 O O . SER A 1 295 ? 26.980 47.241 45.588 1.00 37.09 269 SER X O 1
ATOM 4139 N N . GLU A 1 296 ? 25.981 48.245 43.836 1.00 38.09 270 GLU X N 1
ATOM 4140 C CA . GLU A 1 296 ? 25.538 46.973 43.271 1.00 38.68 270 GLU X CA 1
ATOM 4141 C C . GLU A 1 296 ? 26.724 46.056 43.003 1.00 39.74 270 GLU X C 1
ATOM 4142 O O . GLU A 1 296 ? 26.634 44.837 43.189 1.00 41.29 270 GLU X O 1
ATOM 4154 N N . GLU A 1 297 ? 27.850 46.625 42.572 1.00 34.74 271 GLU X N 1
ATOM 4155 C CA . GLU A 1 297 ? 29.005 45.803 42.230 1.00 39.45 271 GLU X CA 1
ATOM 4156 C C . GLU A 1 297 ? 29.668 45.231 43.478 1.00 44.20 271 GLU X C 1
ATOM 4157 O O . GLU A 1 297 ? 29.870 44.017 43.584 1.00 35.22 271 GLU X O 1
ATOM 4169 N N . PHE A 1 298 ? 30.018 46.088 44.435 1.00 36.04 272 PHE X N 1
ATOM 4170 C CA . PHE A 1 298 ? 30.876 45.664 45.533 1.00 38.08 272 PHE X CA 1
ATOM 4171 C C . PHE A 1 298 ? 30.117 45.076 46.714 1.00 39.56 272 PHE X C 1
ATOM 4172 O O . PHE A 1 298 ? 30.710 44.321 47.493 1.00 39.75 272 PHE X O 1
ATOM 4189 N N . LEU A 1 299 ? 28.829 45.377 46.862 1.00 35.06 273 LEU X N 1
ATOM 4190 C CA . LEU A 1 299 ? 28.050 44.825 47.960 1.00 32.31 273 LEU X CA 1
ATOM 4191 C C . LEU A 1 299 ? 27.213 43.614 47.562 1.00 40.72 273 LEU X C 1
ATOM 4192 O O . LEU A 1 299 ? 26.594 42.998 48.439 1.00 41.88 273 LEU X O 1
ATOM 4208 N N . LYS A 1 300 ? 27.181 43.248 46.279 1.00 35.08 274 LYS X N 1
ATOM 4209 C CA . LYS A 1 300 ? 26.427 42.066 45.875 1.00 33.94 274 LYS X CA 1
ATOM 4210 C C . LYS A 1 300 ? 27.143 41.229 44.823 1.00 40.48 274 LYS X C 1
ATOM 4211 O O . LYS A 1 300 ? 27.485 40.072 45.084 1.00 40.89 274 LYS X O 1
ATOM 4230 N N . ILE A 1 301 ? 27.368 41.785 43.630 1.00 38.35 275 ILE X N 1
ATOM 4231 C CA . ILE A 1 301 ? 27.846 40.954 42.528 1.00 44.21 275 ILE X CA 1
ATOM 4232 C C . ILE A 1 301 ? 29.254 40.440 42.808 1.00 45.38 275 ILE X C 1
ATOM 4233 O O . ILE A 1 301 ? 29.561 39.270 42.550 1.00 47.10 275 ILE X O 1
ATOM 4249 N N . ASP A 1 302 ? 30.135 41.299 43.320 1.00 37.95 276 ASP X N 1
ATOM 4250 C CA . ASP A 1 302 ? 31.489 40.888 43.671 1.00 33.93 276 ASP X CA 1
ATOM 4251 C C . ASP A 1 302 ? 31.592 40.380 45.105 1.00 35.96 276 ASP X C 1
ATOM 4252 O O . ASP A 1 302 ? 32.704 40.146 45.591 1.00 32.07 276 ASP X O 1
ATOM 4261 N N . ASP A 1 303 ? 30.464 40.227 45.793 1.00 29.93 277 ASP X N 1
ATOM 4262 C CA . ASP A 1 303 ? 30.433 39.658 47.136 1.00 38.56 277 ASP X CA 1
ATOM 4263 C C . ASP A 1 303 ? 30.676 38.156 47.047 1.00 35.00 277 ASP X C 1
ATOM 4264 O O . ASP A 1 303 ? 29.817 37.407 46.570 1.00 36.53 277 ASP X O 1
ATOM 4273 N N . SER A 1 304 ? 31.847 37.714 47.499 1.00 41.09 278 SER X N 1
ATOM 4274 C CA . SER A 1 304 ? 32.257 36.322 47.383 1.00 47.84 278 SER X CA 1
ATOM 4275 C C . SER A 1 304 ? 32.049 35.526 48.662 1.00 44.34 278 SER X C 1
ATOM 4276 O O . SER A 1 304 ? 32.416 34.345 48.709 1.00 38.30 278 SER X O 1
ATOM 4284 N N . LEU A 1 305 ? 31.477 36.133 49.699 1.00 40.18 279 LEU X N 1
ATOM 4285 C CA . LEU A 1 305 ? 31.246 35.387 50.930 1.00 32.99 279 LEU X CA 1
ATOM 4286 C C . LEU A 1 305 ? 30.391 34.144 50.709 1.00 39.68 279 LEU X C 1
ATOM 4287 O O . LEU A 1 305 ? 30.699 33.102 51.313 1.00 36.65 279 LEU X O 1
ATOM 4303 N N . PRO A 1 306 ? 29.327 34.175 49.899 1.00 34.98 280 PRO X N 1
ATOM 4304 C CA . PRO A 1 306 ? 28.579 32.927 49.645 1.00 39.28 280 PRO X CA 1
ATOM 4305 C C . PRO A 1 306 ? 29.467 31.798 49.154 1.00 39.99 280 PRO X C 1
ATOM 4306 O O . PRO A 1 306 ? 29.370 30.670 49.653 1.00 37.04 280 PRO X O 1
ATOM 4317 N N . ALA A 1 307 ? 30.338 32.074 48.179 1.00 37.07 281 ALA X N 1
ATOM 4318 C CA . ALA A 1 307 ? 31.250 31.044 47.693 1.00 39.90 281 ALA X CA 1
ATOM 4319 C C . ALA A 1 307 ? 32.270 30.655 48.756 1.00 35.05 281 ALA X C 1
ATOM 4320 O O . ALA A 1 307 ? 32.777 29.528 48.745 1.00 39.92 281 ALA X O 1
ATOM 4327 N N . LEU A 1 308 ? 32.586 31.566 49.679 1.00 33.08 282 LEU X N 1
ATOM 4328 C CA . LEU A 1 308 ? 33.519 31.231 50.748 1.00 42.51 282 LEU X CA 1
ATOM 4329 C C . LEU A 1 308 ? 32.895 30.242 51.722 1.00 35.13 282 LEU X C 1
ATOM 4330 O O . LEU A 1 308 ? 33.563 29.316 52.193 1.00 35.24 282 LEU X O 1
ATOM 4346 N N . SER A 1 309 ? 31.612 30.425 52.035 1.00 35.53 283 SER X N 1
ATOM 4347 C CA . SER A 1 309 ? 30.930 29.495 52.925 1.00 39.50 283 SER X CA 1
ATOM 4348 C C . SER A 1 309 ? 30.877 28.104 52.310 1.00 40.99 283 SER X C 1
ATOM 4349 O O . SER A 1 309 ? 31.195 27.108 52.968 1.00 44.97 283 SER X O 1
ATOM 4357 N N . LEU A 1 310 ? 30.489 28.018 51.037 1.00 38.90 284 LEU X N 1
ATOM 4358 C CA . LEU A 1 310 ? 30.398 26.718 50.383 1.00 40.40 284 LEU X CA 1
ATOM 4359 C C . LEU A 1 310 ? 31.750 26.015 50.339 1.00 39.49 284 LEU X C 1
ATOM 4360 O O . LEU A 1 310 ? 31.806 24.781 50.384 1.00 38.25 284 LEU X O 1
ATOM 4376 N N . LEU A 1 311 ? 32.845 26.773 50.249 1.00 34.56 285 LEU X N 1
ATOM 4377 C CA . LEU A 1 311 ? 34.169 26.165 50.348 1.00 38.83 285 LEU X CA 1
ATOM 4378 C C . LEU A 1 311 ? 34.342 25.454 51.686 1.00 37.97 285 LEU X C 1
ATOM 4379 O O . LEU A 1 311 ? 34.694 24.270 51.733 1.00 44.05 285 LEU X O 1
ATOM 4395 N N . TRP A 1 312 ? 34.111 26.169 52.792 1.00 37.68 286 TRP X N 1
ATOM 4396 C CA . TRP A 1 312 ? 34.196 25.533 54.103 1.00 36.63 286 TRP X CA 1
ATOM 4397 C C . TRP A 1 312 ? 33.218 24.367 54.204 1.00 41.92 286 TRP X C 1
ATOM 4398 O O . TRP A 1 3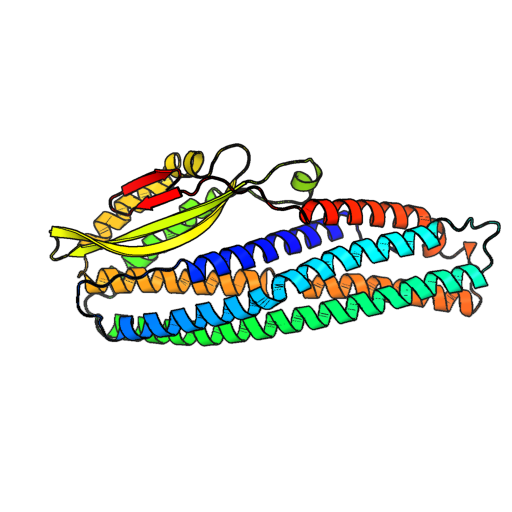12 ? 33.574 23.288 54.690 1.00 44.99 286 TRP X O 1
ATOM 4419 N N . GLN A 1 313 ? 31.980 24.567 53.742 1.00 45.04 287 GLN X N 1
ATOM 4420 C CA . GLN A 1 313 ? 30.979 23.505 53.796 1.00 44.27 287 GLN X CA 1
ATOM 4421 C C . GLN A 1 313 ? 31.468 22.251 53.084 1.00 47.11 287 GLN X C 1
ATOM 4422 O O . GLN A 1 313 ? 31.366 21.139 53.616 1.00 43.75 287 GLN X O 1
ATOM 4436 N N . ASP A 1 314 ? 31.989 22.410 51.864 1.00 45.60 288 ASP X N 1
ATOM 4437 C CA . ASP A 1 314 ? 32.536 21.268 51.144 1.00 41.68 288 ASP X CA 1
ATOM 4438 C C . ASP A 1 314 ? 33.547 20.521 52.000 1.00 48.52 288 ASP X C 1
ATOM 4439 O O . ASP A 1 314 ? 33.549 19.287 52.040 1.00 39.49 288 ASP X O 1
ATOM 4448 N N . GLU A 1 315 ? 34.411 21.257 52.702 1.00 41.20 289 GLU X N 1
ATOM 4449 C CA . GLU A 1 315 ? 35.443 20.607 53.503 1.00 43.90 289 GLU X CA 1
ATOM 4450 C C . GLU A 1 315 ? 34.842 19.887 54.702 1.00 45.30 289 GLU X C 1
ATOM 4451 O O . GLU A 1 315 ? 35.285 18.789 55.053 1.00 43.88 289 GLU X O 1
ATOM 4463 N N . LEU A 1 316 ? 33.837 20.486 55.347 1.00 42.62 290 LEU X N 1
ATOM 4464 C CA . LEU A 1 316 ? 33.193 19.819 56.475 1.00 40.06 290 LEU X CA 1
ATOM 4465 C C . LEU A 1 316 ? 32.545 18.515 56.035 1.00 47.66 290 LEU X C 1
ATOM 4466 O O . LEU A 1 316 ? 32.657 17.490 56.722 1.00 45.16 290 LEU X O 1
ATOM 4482 N N . ASP A 1 317 ? 31.865 18.532 54.886 1.00 50.33 291 ASP X N 1
ATOM 4483 C CA . ASP A 1 317 ? 31.241 17.314 54.379 1.00 51.45 291 ASP X CA 1
ATOM 4484 C C . ASP A 1 317 ? 32.271 16.208 54.184 1.00 45.59 291 ASP X C 1
ATOM 4485 O O . ASP A 1 317 ? 32.011 15.043 54.507 1.00 51.77 291 ASP X O 1
ATOM 4494 N N . LYS A 1 318 ? 33.450 16.553 53.658 1.00 39.53 292 LYS X N 1
ATOM 4495 C CA . LYS A 1 318 ? 34.467 15.537 53.409 1.00 44.15 292 LYS X CA 1
ATOM 4496 C C . LYS A 1 318 ? 35.108 15.060 54.708 1.00 50.24 292 LYS X C 1
ATOM 4497 O O . LYS A 1 318 ? 35.439 13.877 54.844 1.00 49.17 292 LYS X O 1
ATOM 4516 N N . VAL A 1 319 ? 35.299 15.963 55.671 1.00 48.73 293 VAL X N 1
ATOM 4517 C CA . VAL A 1 319 ? 35.897 15.562 56.940 1.00 43.84 293 VAL X CA 1
ATOM 4518 C C . VAL A 1 319 ? 34.920 14.711 57.743 1.00 47.54 293 VAL X C 1
ATOM 4519 O O . VAL A 1 319 ? 35.310 13.718 58.369 1.00 54.70 293 VAL X O 1
ATOM 4532 N N . ASN A 1 320 ? 33.639 15.082 57.741 1.00 40.30 294 ASN X N 1
ATOM 4533 C CA . ASN A 1 320 ? 32.649 14.286 58.458 1.00 50.23 294 ASN X CA 1
ATOM 4534 C C . ASN A 1 320 ? 32.480 12.912 57.821 1.00 47.65 294 ASN X C 1
ATOM 4535 O O . ASN A 1 320 ? 32.300 11.913 58.527 1.00 53.03 294 ASN X O 1
ATOM 4546 N N . GLU A 1 321 ? 32.532 12.840 56.488 1.00 48.48 295 GLU X N 1
ATOM 4547 C CA . GLU A 1 321 ? 32.489 11.543 55.820 1.00 44.52 295 GLU X CA 1
ATOM 4548 C C . GLU A 1 321 ? 33.680 10.683 56.225 1.00 53.45 295 GLU X C 1
ATOM 4549 O O . GLU A 1 321 ? 33.536 9.480 56.473 1.00 41.31 295 GLU X O 1
ATOM 4561 N N . LEU A 1 322 ? 34.870 11.286 56.299 1.00 51.37 296 LEU X N 1
ATOM 4562 C CA . LEU A 1 322 ? 36.050 10.540 56.723 1.00 51.53 296 LEU X CA 1
ATOM 4563 C C . LEU A 1 322 ? 35.953 10.151 58.193 1.00 47.11 296 LEU X C 1
ATOM 4564 O O . LEU A 1 322 ? 36.280 9.019 58.561 1.00 48.75 296 LEU X O 1
ATOM 4580 N N . ILE A 1 323 ? 35.495 11.069 59.048 1.00 48.12 297 ILE X N 1
ATOM 4581 C CA . ILE A 1 323 ? 35.292 10.726 60.454 1.00 49.90 297 ILE X CA 1
ATOM 4582 C C . ILE A 1 323 ? 34.315 9.562 60.572 1.00 54.61 297 ILE X C 1
ATOM 4583 O O . ILE A 1 323 ? 34.590 8.560 61.242 1.00 52.00 297 ILE X O 1
ATOM 4599 N N . ASN A 1 324 ? 33.154 9.684 59.922 1.00 57.89 298 ASN X N 1
ATOM 4600 C CA . ASN A 1 324 ? 32.176 8.603 59.935 1.00 51.81 298 ASN X CA 1
ATOM 4601 C C . ASN A 1 324 ? 32.792 7.300 59.443 1.00 51.91 298 ASN X C 1
ATOM 4602 O O . ASN A 1 324 ? 32.562 6.236 60.028 1.00 52.19 298 ASN X O 1
ATOM 4613 N N . ALA A 1 325 ? 33.587 7.367 58.373 1.00 53.97 299 ALA X N 1
ATOM 4614 C CA . ALA A 1 325 ? 34.173 6.157 57.805 1.00 45.13 299 ALA X CA 1
ATOM 4615 C C . ALA A 1 325 ? 35.078 5.457 58.810 1.00 56.11 299 ALA X C 1
ATOM 4616 O O . ALA A 1 325 ? 34.966 4.245 59.028 1.00 56.21 299 ALA X O 1
ATOM 4623 N N . LEU A 1 326 ? 35.989 6.207 59.434 1.00 53.37 300 LEU X N 1
ATOM 4624 C CA . LEU A 1 326 ? 36.950 5.586 60.340 1.00 60.64 300 LEU X CA 1
ATOM 4625 C C . LEU A 1 326 ? 36.288 5.162 61.642 1.00 50.34 300 LEU X C 1
ATOM 4626 O O . LEU A 1 326 ? 36.705 4.171 62.250 1.00 48.74 300 LEU X O 1
ATOM 4642 N N . GLN A 1 327 ? 35.252 5.883 62.079 1.00 50.95 301 GLN X N 1
ATOM 4643 C CA . GLN A 1 327 ? 34.510 5.456 63.260 1.00 50.31 301 GLN X CA 1
ATOM 4644 C C . GLN A 1 327 ? 33.790 4.137 63.009 1.00 62.17 301 GLN X C 1
ATOM 4645 O O . GLN A 1 327 ? 33.738 3.267 63.887 1.00 55.86 301 GLN X O 1
ATOM 4659 N N . SER A 1 328 ? 33.226 3.972 61.813 1.00 55.20 302 SER X N 1
ATOM 4660 C CA . SER A 1 328 ? 32.320 2.873 61.515 1.00 58.34 302 SER X CA 1
ATOM 4661 C C . SER A 1 328 ? 33.022 1.635 60.973 1.00 55.58 302 SER X C 1
ATOM 4662 O O . SER A 1 328 ? 32.351 0.632 60.712 1.00 59.38 302 SER X O 1
ATOM 4670 N N . GLY A 1 329 ? 34.339 1.677 60.787 1.00 56.45 303 GLY X N 1
ATOM 4671 C CA . GLY A 1 329 ? 35.106 0.481 60.514 1.00 63.17 303 GLY X CA 1
ATOM 4672 C C . GLY A 1 329 ? 35.672 0.327 59.116 1.00 62.57 303 GLY X C 1
ATOM 4673 O O . GLY A 1 329 ? 36.126 -0.773 58.776 1.00 51.74 303 GLY X O 1
ATOM 4677 N N . SER A 1 330 ? 35.659 1.375 58.293 1.00 60.41 304 SER X N 1
ATOM 4678 C CA . SER A 1 330 ? 36.317 1.300 56.998 1.00 58.79 304 SER X CA 1
ATOM 4679 C C . SER A 1 330 ? 37.807 1.202 57.211 1.00 61.92 304 SER X C 1
ATOM 4680 O O . SER A 1 330 ? 38.347 1.690 58.214 1.00 59.60 304 SER X O 1
ATOM 4688 N N . ASP A 1 331 ? 38.500 0.581 56.287 1.00 60.60 305 ASP X N 1
ATOM 4689 C CA . ASP A 1 331 ? 39.922 0.386 56.506 1.00 70.88 305 ASP X CA 1
ATOM 4690 C C . ASP A 1 331 ? 40.698 1.673 56.143 1.00 73.71 305 ASP X C 1
ATOM 4691 O O . ASP A 1 331 ? 40.645 2.113 54.995 1.00 65.29 305 ASP X O 1
ATOM 4700 N N . PRO A 1 332 ? 41.393 2.298 57.080 1.00 71.40 306 PRO X N 1
ATOM 4701 C CA . PRO A 1 332 ? 41.971 3.640 56.835 1.00 71.76 306 PRO X CA 1
ATOM 4702 C C . PRO A 1 332 ? 42.869 3.741 55.627 1.00 72.82 306 PRO X C 1
ATOM 4703 O O . PRO A 1 332 ? 42.794 4.740 54.894 1.00 67.56 306 PRO X O 1
ATOM 4714 N N . ALA A 1 333 ? 43.721 2.745 55.391 1.00 68.12 307 ALA X N 1
ATOM 4715 C CA . ALA A 1 333 ? 44.710 2.856 54.330 1.00 64.77 307 ALA X CA 1
ATOM 4716 C C . ALA A 1 333 ? 44.104 2.785 52.937 1.00 61.41 307 ALA X C 1
ATOM 4717 O O . ALA A 1 333 ? 44.830 2.995 51.960 1.00 60.84 307 ALA X O 1
ATOM 4724 N N . LEU A 1 334 ? 42.814 2.497 52.802 1.00 59.17 308 LEU X N 1
ATOM 4725 C CA . LEU A 1 334 ? 42.174 2.466 51.496 1.00 59.24 308 LEU X CA 1
ATOM 4726 C C . LEU A 1 334 ? 41.317 3.700 51.227 1.00 69.76 308 LEU X C 1
ATOM 4727 O O . LEU A 1 334 ? 40.697 3.787 50.162 1.00 56.86 308 LEU X O 1
ATOM 4743 N N . LEU A 1 335 ? 41.242 4.639 52.171 1.00 69.79 309 LEU X N 1
ATOM 4744 C CA . LEU A 1 335 ? 40.451 5.855 51.997 1.00 61.32 309 LEU X CA 1
ATOM 4745 C C . LEU A 1 335 ? 41.342 6.932 51.385 1.00 61.74 309 LEU X C 1
ATOM 4746 O O . LEU A 1 335 ? 42.284 7.414 52.024 1.00 50.16 309 LEU X O 1
ATOM 4762 N N . THR A 1 336 ? 41.035 7.310 50.143 1.00 52.93 310 THR X N 1
ATOM 4763 C CA . THR A 1 336 ? 41.929 8.174 49.381 1.00 63.12 310 THR X CA 1
ATOM 4764 C C . THR A 1 336 ? 42.120 9.527 50.054 1.00 53.36 310 THR X C 1
ATOM 4765 O O . THR A 1 336 ? 43.192 10.132 49.929 1.00 56.38 310 THR X O 1
ATOM 4776 N N . ASP A 1 337 ? 41.108 10.017 50.775 1.00 48.66 311 ASP X N 1
ATOM 4777 C CA . ASP A 1 337 ? 41.258 11.290 51.472 1.00 49.84 311 ASP X CA 1
ATOM 4778 C C . ASP A 1 337 ? 42.442 11.264 52.433 1.00 57.95 311 ASP X C 1
ATOM 4779 O O . ASP A 1 337 ? 43.090 12.293 52.649 1.00 45.47 311 ASP X O 1
ATOM 4788 N N . LEU A 1 338 ? 42.738 10.103 53.018 1.00 47.20 312 LEU X N 1
ATOM 4789 C CA . LEU A 1 338 ? 43.870 9.976 53.927 1.00 41.99 312 LEU X CA 1
ATOM 4790 C C . LEU A 1 338 ? 45.176 9.689 53.201 1.00 49.55 312 LEU X C 1
ATOM 4791 O O . LEU A 1 338 ? 46.237 10.130 53.657 1.00 43.22 312 LEU X O 1
ATOM 4807 N N . GLN A 1 339 ? 45.127 8.963 52.080 1.00 56.63 313 GLN X N 1
ATOM 4808 C CA . GLN A 1 339 ? 46.346 8.687 51.329 1.00 60.43 313 GLN X CA 1
ATOM 4809 C C . GLN A 1 339 ? 46.968 9.967 50.783 1.00 60.12 313 GLN X C 1
ATOM 4810 O O . GLN A 1 339 ? 48.184 10.026 50.566 1.00 57.96 313 GLN X O 1
ATOM 4824 N N . THR A 1 340 ? 46.152 10.998 50.559 1.00 56.21 314 THR X N 1
ATOM 4825 C CA . THR A 1 340 ? 46.592 12.242 49.942 1.00 60.57 314 THR X CA 1
ATOM 4826 C C . THR A 1 340 ? 46.661 13.391 50.941 1.00 54.90 314 THR X C 1
ATOM 4827 O O . THR A 1 340 ? 46.679 14.559 50.539 1.00 54.65 314 THR X O 1
ATOM 4838 N N . ILE A 1 341 ? 46.696 13.085 52.238 1.00 52.96 315 ILE X N 1
ATOM 4839 C CA . ILE A 1 341 ? 46.582 14.137 53.244 1.00 49.89 315 ILE X CA 1
ATOM 4840 C C . ILE A 1 341 ? 47.756 15.105 53.150 1.00 52.54 315 ILE X C 1
ATOM 4841 O O . ILE A 1 341 ? 47.597 16.316 53.345 1.00 46.02 315 ILE X O 1
ATOM 4857 N N . LYS A 1 342 ? 48.948 14.595 52.837 1.00 44.17 316 LYS X N 1
ATOM 4858 C CA . LYS A 1 342 ? 50.128 15.449 52.781 1.00 61.92 316 LYS X CA 1
ATOM 4859 C C . LYS A 1 342 ? 50.176 16.291 51.513 1.00 62.59 316 LYS X C 1
ATOM 4860 O O . LYS A 1 342 ? 50.939 17.264 51.461 1.00 59.48 316 LYS X O 1
ATOM 4879 N N . ILE A 1 343 ? 49.372 15.945 50.501 1.00 56.48 317 ILE X N 1
ATOM 4880 C CA . ILE A 1 343 ? 49.228 16.813 49.335 1.00 49.59 317 ILE X CA 1
ATOM 4881 C C . ILE A 1 343 ? 48.189 17.894 49.611 1.00 49.85 317 ILE X C 1
ATOM 4882 O O . ILE A 1 343 ? 48.335 19.042 49.173 1.00 50.20 317 ILE X O 1
ATOM 4898 N N . ALA A 1 344 ? 47.114 17.547 50.319 1.00 48.95 318 ALA X N 1
ATOM 4899 C CA . ALA A 1 344 ? 46.151 18.559 50.732 1.00 51.75 318 ALA X CA 1
ATOM 4900 C C . ALA A 1 344 ? 46.791 19.580 51.662 1.00 45.51 318 ALA X C 1
ATOM 4901 O O . ALA A 1 344 ? 46.390 20.751 51.674 1.00 44.77 318 ALA X O 1
ATOM 4908 N N . SER A 1 345 ? 47.789 19.160 52.444 1.00 42.29 319 SER X N 1
ATOM 4909 C CA . SER A 1 345 ? 48.470 20.091 53.338 1.00 48.23 319 SER X CA 1
ATOM 4910 C C . SER A 1 345 ? 49.293 21.103 52.551 1.00 40.37 319 SER X C 1
ATOM 4911 O O . SER A 1 345 ? 49.331 22.289 52.901 1.00 40.78 319 SER X O 1
ATOM 4919 N N . ALA A 1 346 ? 49.962 20.652 51.487 1.00 47.71 320 ALA X N 1
ATOM 4920 C CA . ALA A 1 346 ? 50.677 21.582 50.619 1.00 47.70 320 ALA X CA 1
ATOM 4921 C C . ALA A 1 346 ? 49.720 22.592 50.001 1.00 49.78 320 ALA X C 1
ATOM 4922 O O . ALA A 1 346 ? 50.033 23.785 49.913 1.00 47.89 320 ALA X O 1
ATOM 4929 N N . SER A 1 347 ? 48.545 22.130 49.571 1.00 45.26 321 SER X N 1
ATOM 4930 C CA . SER A 1 347 ? 47.540 23.042 49.039 1.00 39.60 321 SER X CA 1
ATOM 4931 C C . SER A 1 347 ? 47.161 24.098 50.071 1.00 43.53 321 SER X C 1
ATOM 4932 O O . SER A 1 347 ? 47.122 25.297 49.766 1.00 36.16 321 SER X O 1
ATOM 4940 N N . TRP A 1 348 ? 46.879 23.669 51.304 1.00 40.68 322 TRP X N 1
ATOM 4941 C CA . TRP A 1 348 ? 46.488 24.617 52.343 1.00 39.30 322 TRP X CA 1
ATOM 4942 C C . TRP A 1 348 ? 47.624 25.568 52.698 1.00 42.58 322 TRP X C 1
ATOM 4943 O O . TRP A 1 348 ? 47.370 26.718 53.074 1.00 40.10 322 TRP X O 1
ATOM 4964 N N . LYS A 1 349 ? 48.873 25.107 52.609 1.00 40.62 323 LYS X N 1
ATOM 4965 C CA . LYS A 1 349 ? 50.003 25.997 52.849 1.00 44.19 323 LYS X CA 1
ATOM 4966 C C . LYS A 1 349 ? 50.086 27.061 51.762 1.00 45.99 323 LYS X C 1
ATOM 4967 O O . LYS A 1 349 ? 50.238 28.253 52.055 1.00 50.17 323 LYS X O 1
ATOM 4986 N N . THR A 1 350 ? 49.990 26.644 50.497 1.00 44.71 324 THR X N 1
ATOM 4987 C CA . THR A 1 350 ? 49.959 27.604 49.398 1.00 46.70 324 THR X CA 1
ATOM 4988 C C . THR A 1 350 ? 48.845 28.622 49.597 1.00 43.84 324 THR X C 1
ATOM 4989 O O . THR A 1 350 ? 49.044 29.827 49.398 1.00 49.81 324 THR X O 1
ATOM 5000 N N . ILE A 1 351 ? 47.662 28.155 49.999 1.00 41.76 325 ILE X N 1
ATOM 5001 C CA . ILE A 1 351 ? 46.538 29.061 50.209 1.00 43.39 325 ILE X CA 1
ATOM 5002 C C . ILE A 1 351 ? 46.844 30.029 51.343 1.00 46.38 325 ILE X C 1
ATOM 5003 O O . ILE A 1 351 ? 46.566 31.229 51.243 1.00 43.84 325 ILE X O 1
ATOM 5019 N N . SER A 1 352 ? 47.424 29.527 52.438 1.00 45.32 326 SER X N 1
ATOM 5020 C CA . SER A 1 352 ? 47.747 30.399 53.563 1.00 47.14 326 SER X CA 1
ATOM 5021 C C . SER A 1 352 ? 48.835 31.405 53.202 1.00 48.53 326 SER X C 1
ATOM 5022 O O . SER A 1 352 ? 48.820 32.538 53.698 1.00 46.95 326 SER X O 1
ATOM 5030 N N . GLU A 1 353 ? 49.792 31.013 52.358 1.00 45.45 327 GLU X N 1
ATOM 5031 C CA . GLU A 1 353 ? 50.778 31.976 51.879 1.00 47.71 327 GLU X CA 1
ATOM 5032 C C . GLU A 1 353 ? 50.117 33.092 51.081 1.00 47.88 327 GLU X C 1
ATOM 5033 O O . GLU A 1 353 ? 50.622 34.222 51.048 1.00 49.27 327 GLU X O 1
ATOM 5045 N N . PHE A 1 354 ? 48.985 32.799 50.439 1.00 47.55 328 PHE X N 1
ATOM 5046 C CA . PHE A 1 354 ? 48.303 33.800 49.627 1.00 41.68 328 PHE X CA 1
ATOM 5047 C C . PHE A 1 354 ? 47.530 34.789 50.493 1.00 48.84 328 PHE X C 1
ATOM 5048 O O . PHE A 1 354 ? 47.612 36.004 50.279 1.00 47.70 328 PHE X O 1
ATOM 5065 N N . VAL A 1 355 ? 46.767 34.291 51.470 1.00 47.87 329 VAL X N 1
ATOM 5066 C CA . VAL A 1 355 ? 45.976 35.191 52.306 1.00 40.36 329 VAL X CA 1
ATOM 5067 C C . VAL A 1 355 ? 46.887 36.147 53.060 1.00 49.25 329 VAL X C 1
ATOM 5068 O O . VAL A 1 355 ? 46.512 37.295 53.331 1.00 52.01 329 VAL X O 1
ATOM 5081 N N . GLN A 1 356 ? 48.094 35.700 53.410 1.00 52.10 330 GLN X N 1
ATOM 5082 C CA . GLN A 1 356 ? 49.042 36.593 54.066 1.00 54.80 330 GLN X CA 1
ATOM 5083 C C . GLN A 1 356 ? 49.565 37.647 53.102 1.00 55.33 330 GLN X C 1
ATOM 5084 O O . GLN A 1 356 ? 49.913 38.755 53.523 1.00 59.49 330 GLN X O 1
ATOM 5098 N N . LEU A 1 357 ? 49.625 37.323 51.810 1.00 55.15 331 LEU X N 1
ATOM 5099 C CA . LEU A 1 357 ? 50.052 38.305 50.821 1.00 56.51 331 LEU X CA 1
ATOM 5100 C C . LEU A 1 357 ? 48.998 39.387 50.638 1.00 58.48 331 LEU X C 1
ATOM 5101 O O . LEU A 1 357 ? 49.315 40.581 50.626 1.00 52.19 331 LEU X O 1
ATOM 5117 N N . ILE A 1 358 ? 47.733 38.984 50.495 1.00 51.27 332 ILE X N 1
ATOM 5118 C CA . ILE A 1 358 ? 46.654 39.951 50.312 1.00 51.40 332 ILE X CA 1
ATOM 5119 C C . ILE A 1 358 ? 46.245 40.631 51.608 1.00 51.41 332 ILE X C 1
ATOM 5120 O O . ILE A 1 358 ? 45.409 41.542 51.579 1.00 57.97 332 ILE X O 1
ATOM 5136 N N . SER A 1 359 ? 46.809 40.216 52.740 1.00 54.06 333 SER X N 1
ATOM 5137 C CA . SER A 1 359 ? 46.566 40.901 54.002 1.00 56.77 333 SER X CA 1
ATOM 5138 C C . SER A 1 359 ? 47.423 42.151 54.163 1.00 53.71 333 SER X C 1
ATOM 5139 O O . SER A 1 359 ? 47.246 42.883 55.142 1.00 53.81 333 SER X O 1
ATOM 5147 N N . LEU A 1 360 ? 48.341 42.408 53.237 1.00 51.26 334 LEU X N 1
ATOM 5148 C CA . LEU A 1 360 ? 49.235 43.542 53.358 1.00 64.65 334 LEU X CA 1
ATOM 5149 C C . LEU A 1 360 ? 48.492 44.846 53.081 1.00 63.44 334 LEU X C 1
ATOM 5150 O O . LEU A 1 360 ? 47.402 44.845 52.502 1.00 58.40 334 LEU X O 1
ATOM 5166 N N . PRO A 1 361 ? 49.059 45.975 53.496 1.00 70.31 335 PRO X N 1
ATOM 5167 C CA . PRO A 1 361 ? 48.518 47.278 53.073 1.00 67.81 335 PRO X CA 1
ATOM 5168 C C . PRO A 1 361 ? 48.844 47.545 51.615 1.00 67.06 335 PRO X C 1
ATOM 5169 O O . PRO A 1 361 ? 50.013 47.453 51.207 1.00 63.08 335 PRO X O 1
ATOM 5180 N N . PRO A 1 362 ? 47.844 47.853 50.788 1.00 77.33 336 PRO X N 1
ATOM 5181 C CA . PRO A 1 362 ? 48.135 48.189 49.388 1.00 79.56 336 PRO X CA 1
ATOM 5182 C C . PRO A 1 362 ? 49.001 49.437 49.275 1.00 66.23 336 PRO X C 1
ATOM 5183 O O . PRO A 1 362 ? 49.147 50.221 50.216 1.00 57.21 336 PRO X O 1
ATOM 5194 N N . ASN A 1 363 ? 49.585 49.608 48.092 1.00 65.24 337 ASN X N 1
ATOM 5195 C CA . ASN A 1 363 ? 50.481 50.723 47.816 1.00 65.81 337 ASN X CA 1
ATOM 5196 C C . ASN A 1 363 ? 49.675 51.893 47.264 1.00 65.07 337 ASN X C 1
ATOM 5197 O O . ASN A 1 363 ? 49.072 51.788 46.190 1.00 50.91 337 ASN X O 1
ATOM 5208 N N . VAL A 1 364 ? 49.682 53.007 47.988 1.00 55.23 338 VAL X N 1
ATOM 5209 C CA . VAL A 1 364 ? 48.933 54.194 47.594 1.00 60.20 338 VAL X CA 1
ATOM 5210 C C . VAL A 1 364 ? 49.843 55.098 46.773 1.00 57.18 338 VAL X C 1
ATOM 5211 O O . VAL A 1 364 ? 50.955 55.433 47.200 1.00 57.03 338 VAL X O 1
ATOM 5224 N N . GLY A 1 365 ? 49.380 55.469 45.577 1.00 52.51 339 GLY X N 1
ATOM 5225 C CA . GLY A 1 365 ? 50.078 56.409 44.732 1.00 55.10 339 GLY X CA 1
ATOM 5226 C C . GLY A 1 365 ? 49.566 57.830 44.937 1.00 60.36 339 GLY X C 1
ATOM 5227 O O . GLY A 1 365 ? 48.668 58.098 45.730 1.00 55.94 339 GLY X O 1
ATOM 5231 N N . LYS A 1 366 ? 50.169 58.747 44.198 1.00 51.41 340 LYS X N 1
ATOM 5232 C CA . LYS A 1 366 ? 49.780 60.146 44.336 1.00 51.19 340 LYS X CA 1
ATOM 5233 C C . LYS A 1 366 ? 48.474 60.401 43.586 1.00 48.42 340 LYS X C 1
ATOM 5234 O O . LYS A 1 366 ? 48.303 59.929 42.459 1.00 49.14 340 LYS X O 1
ATOM 5253 N N . PRO A 1 367 ? 47.537 61.132 44.186 1.00 53.94 341 PRO X N 1
ATOM 5254 C CA . PRO A 1 367 ? 46.230 61.333 43.545 1.00 55.95 341 PRO X CA 1
ATOM 5255 C C . PRO A 1 367 ? 46.341 62.159 42.272 1.00 58.11 341 PRO X C 1
ATOM 5256 O O . PRO A 1 367 ? 47.354 62.801 41.987 1.00 54.01 341 PRO X O 1
ATOM 5267 N N . VAL A 1 368 ? 45.257 62.129 41.498 1.00 56.92 342 VAL X N 1
ATOM 5268 C CA . VAL A 1 368 ? 45.179 62.776 40.193 1.00 43.28 342 VAL X CA 1
ATOM 5269 C C . VAL A 1 368 ? 43.917 63.625 40.153 1.00 48.19 342 VAL X C 1
ATOM 5270 O O . VAL A 1 368 ? 42.842 63.160 40.546 1.00 45.84 342 VAL X O 1
ATOM 5283 N N . LEU A 1 369 ? 44.042 64.860 39.673 1.00 48.25 343 LEU X N 1
ATOM 5284 C CA . LEU A 1 369 ? 42.902 65.751 39.512 1.00 42.68 343 LEU X CA 1
ATOM 5285 C C . LEU A 1 369 ? 42.586 65.917 38.032 1.00 50.92 343 LEU X C 1
ATOM 5286 O O . LEU A 1 369 ? 43.478 66.217 37.230 1.00 45.53 343 LEU X O 1
ATOM 5302 N N . VAL A 1 370 ? 41.349 65.727 37.678 1.00 46.28 344 VAL X N 1
ATOM 5303 C CA . VAL A 1 370 ? 40.862 65.939 36.305 1.00 44.73 344 VAL X CA 1
ATOM 5304 C C . VAL A 1 370 ? 39.860 67.086 36.420 1.00 48.65 344 VAL X C 1
ATOM 5305 O O . VAL A 1 370 ? 38.863 66.904 37.081 1.00 38.05 344 VAL X O 1
ATOM 5318 N N . ASN A 1 371 ? 40.141 68.250 35.860 1.00 40.93 345 ASN X N 1
ATOM 5319 C CA . ASN A 1 371 ? 39.221 69.389 35.979 1.00 41.28 345 ASN X CA 1
ATOM 5320 C C . ASN A 1 371 ? 38.551 69.593 34.640 1.00 50.81 345 ASN X C 1
ATOM 5321 O O . ASN A 1 371 ? 39.271 69.836 33.741 1.00 45.60 345 ASN X O 1
ATOM 5332 N N . THR A 1 372 ? 37.235 69.739 34.552 1.00 42.31 346 THR X N 1
ATOM 5333 C CA . THR A 1 372 ? 36.538 69.940 33.254 1.00 52.98 346 THR X CA 1
ATOM 5334 C C . THR A 1 372 ? 36.532 71.386 32.675 1.00 55.72 346 THR X C 1
ATOM 5335 O O . THR A 1 372 ? 35.537 71.794 32.180 1.00 66.65 346 THR X O 1
ATOM 5346 N N . LEU A 1 373 ? 37.595 72.138 32.933 1.00 58.54 347 LEU X N 1
ATOM 5347 C CA . LEU A 1 373 ? 38.258 73.251 32.212 1.00 65.78 347 LEU X CA 1
ATOM 5348 C C . LEU A 1 373 ? 39.480 72.648 31.438 1.00 62.49 347 LEU X C 1
ATOM 5349 O O . LEU A 1 373 ? 40.384 73.371 31.101 1.00 63.77 347 LEU X O 1
ATOM 5365 N N . ASN A 1 374 ? 39.561 71.310 31.362 1.00 49.03 348 ASN X N 1
ATOM 5366 C CA . ASN A 1 374 ? 40.363 70.344 30.578 1.00 57.72 348 ASN X CA 1
ATOM 5367 C C . ASN A 1 374 ? 41.844 70.339 30.926 1.00 54.07 348 ASN X C 1
ATOM 5368 O O . ASN A 1 374 ? 42.620 70.555 30.042 1.00 61.45 348 ASN X O 1
ATOM 5379 N N . ASN A 1 375 ? 42.189 69.962 32.148 1.00 44.98 349 ASN X N 1
ATOM 5380 C CA . ASN A 1 375 ? 43.590 69.754 32.583 1.00 44.57 349 ASN X CA 1
ATOM 5381 C C . ASN A 1 375 ? 43.683 68.561 33.549 1.00 53.52 349 ASN X C 1
ATOM 5382 O O . ASN A 1 375 ? 42.729 68.274 34.236 1.00 42.37 349 ASN X O 1
ATOM 5393 N N . THR A 1 376 ? 44.828 67.908 33.591 1.00 54.16 350 THR X N 1
ATOM 5394 C CA . THR A 1 376 ? 45.160 66.734 34.418 1.00 49.64 350 THR X CA 1
ATOM 5395 C C . THR A 1 376 ? 46.393 67.053 35.258 1.00 51.11 350 THR X C 1
ATOM 5396 O O . THR A 1 376 ? 47.433 67.198 34.683 1.00 58.06 350 THR X O 1
ATOM 5407 N N . ILE A 1 377 ? 46.257 67.097 36.576 1.00 52.78 351 ILE X N 1
ATOM 5408 C CA . ILE A 1 377 ? 47.291 67.462 37.536 1.00 60.60 351 ILE X CA 1
ATOM 5409 C C . ILE A 1 377 ? 47.575 66.262 38.431 1.00 58.20 351 ILE X C 1
ATOM 5410 O O . ILE A 1 377 ? 46.742 65.367 38.596 1.00 63.03 351 ILE X O 1
ATOM 5426 N N . GLN A 1 378 ? 48.777 66.252 39.012 1.00 58.09 352 GLN X N 1
ATOM 5427 C CA . GLN A 1 378 ? 49.214 65.180 39.894 1.00 66.59 352 GLN X CA 1
ATOM 5428 C C . GLN A 1 378 ? 49.531 65.721 41.283 1.00 68.89 352 GLN X C 1
ATOM 5429 O O . GLN A 1 378 ? 49.726 66.924 41.479 1.00 67.45 352 GLN X O 1
ATOM 5443 N N . GLU A 1 379 ? 49.579 64.799 42.250 1.00 76.50 353 GLU X N 1
ATOM 5444 C CA . GLU A 1 379 ? 49.846 65.095 43.656 1.00 75.94 353 GLU X CA 1
ATOM 5445 C C . GLU A 1 379 ? 48.663 65.810 44.300 1.00 76.78 353 GLU X C 1
ATOM 5446 O O . GLU A 1 379 ? 48.371 65.592 45.482 1.00 71.67 353 GLU X O 1
ATOM 5458 N N . GLN A 1 380 ? 47.985 66.664 43.535 1.00 75.00 354 GLN X N 1
ATOM 5459 C CA . GLN A 1 380 ? 46.678 67.186 43.924 1.00 83.87 354 GLN X CA 1
ATOM 5460 C C . GLN A 1 380 ? 45.816 66.016 44.393 1.00 84.15 354 GLN X C 1
ATOM 5461 O O . GLN A 1 380 ? 44.826 66.192 45.096 1.00 99.12 354 GLN X O 1
#

Nearest PDB structures (foldseek):
  6t8d-assembly1_X  TM=1.003E+00  e=1.357E-51  Vibrio cholerae O1 biovar El Tor str. N16961
  6w1w-assembly1_A  TM=9.607E-01  e=1.073E-42  Vibrio cholerae O1 biovar El Tor str. N16961
  6w1w-assembly2_B  TM=9.617E-01  e=3.211E-41  Vibrio cholerae O1 biovar El Tor str. N16961
  4k1p-assembly4_D  TM=7.172E-01  e=2.629E-07  Bacillus cereus
  4k1p-assembly1_A  TM=6.115E-01  e=1.575E-07  Bacillus cereus